Protein AF-A0A6H9Z5M6-F1 (afdb_monomer)

Sequence (215 aa):
MAEGMAPGRKAGRRWGDLQGDLLEVRELAQWLREQIDAAGLTLRKLEMNPQIPYSRDVISRLLSGRERPDFEFVRLVVTACIPKDEHGRQVLLDRADALWKAANPATAHPYPPSWTKRQSADRFAARTGSAGIDAAAAAELDWSGHFAPRARGVEYPTERGSYFVGRQRAISELTEWLTSAGHTWRSVVVTGAPGSGKSALLGHLLSRSRAATRR

Mean predicted aligned error: 15.16 Å

Foldseek 3Di:
DDDDDDDDLDQPDDQDAADAQFLLLLLLLVVLVVLCNLLSHDLVNLCVDPLRVDHSVRLSVSSSSHDQDDLSNLLSSLVVSDDPDPLVSVQSSQVSVVSSVQRPPVNTDGDDPPDDPVNSVVVSCVSVVDDGDPVVVVVVCCLQAQLVCLLQVHGGSPDDGRDDDDPPVVLVVVVCLVPPPDDDPDDDDDDDDPSPSSSNSVSNSVVVVVVVVVD

pLDDT: mean 75.37, std 16.26, range [29.39, 95.19]

Nearest PDB structures (foldseek):
  2ewt-assembly1_A  TM=8.038E-01  e=3.409E+00  Streptomyces coelicolor A3(2)

InterPro domains:
  IPR027417 P-loop containing nucleoside triphosphate hydrolase [G3DSA:3.40.50.300] (152-214)
  IPR027417 P-loop containing nucleoside triphosphate hydrolase [SSF52540] (147-210)
  IPR041664 Orc1-like, AAA ATPase domain [PF13191] (164-210)

Solvent-accessible surface area (backbone atoms only — not comparable to full-atom values): 12665 Å² total; per-residue (Å²): 134,87,80,80,78,77,79,78,79,77,76,69,83,78,80,76,83,72,68,33,62,35,39,34,23,32,48,42,19,50,53,54,50,51,44,33,56,75,51,72,52,45,61,68,57,48,38,69,32,91,82,39,95,44,53,49,67,54,51,52,50,44,51,28,6,59,48,68,66,59,68,65,60,53,52,43,55,53,56,71,42,50,69,97,51,67,67,69,42,53,38,53,49,54,33,49,49,54,40,53,60,51,22,34,77,94,76,34,48,73,46,64,87,84,58,49,75,62,58,52,46,52,51,44,45,57,63,68,67,73,63,54,47,60,69,64,56,46,52,45,48,48,30,55,65,54,30,52,17,16,31,25,52,38,85,45,64,85,61,82,79,72,69,60,76,82,64,60,66,63,54,48,56,51,47,52,62,74,68,45,95,73,80,61,100,71,84,85,85,91,82,76,63,87,90,67,45,65,64,22,51,54,17,34,52,53,51,53,52,54,58,61,74,75,109

Organism: NCBI:txid359158

Structure (mmCIF, N/CA/C/O backbone):
data_AF-A0A6H9Z5M6-F1
#
_entry.id   AF-A0A6H9Z5M6-F1
#
loop_
_atom_site.group_PDB
_atom_site.id
_atom_site.type_symbol
_atom_site.label_atom_id
_atom_site.label_alt_id
_atom_site.label_comp_id
_atom_site.label_asym_id
_atom_site.label_entity_id
_atom_site.label_seq_id
_atom_site.pdbx_PDB_ins_code
_atom_site.Cartn_x
_atom_site.Cartn_y
_atom_site.Cartn_z
_atom_site.occupancy
_atom_site.B_iso_or_equiv
_atom_site.auth_seq_id
_atom_site.auth_comp_id
_atom_site.auth_asym_id
_atom_site.auth_atom_id
_atom_site.pdbx_PDB_model_num
ATOM 1 N N . MET A 1 1 ? -33.901 23.825 -11.915 1.00 35.69 1 MET A N 1
ATOM 2 C CA . MET A 1 1 ? -32.462 24.083 -12.124 1.00 35.69 1 MET A CA 1
ATOM 3 C C . MET A 1 1 ? -31.757 22.748 -11.980 1.00 35.69 1 MET A C 1
ATOM 5 O O . MET A 1 1 ? -31.917 22.121 -10.944 1.00 35.69 1 MET A O 1
ATOM 9 N N . ALA A 1 2 ? -31.154 22.248 -13.057 1.00 32.97 2 ALA A N 1
ATOM 10 C CA . ALA A 1 2 ? -30.583 20.905 -13.110 1.00 32.97 2 ALA A CA 1
ATOM 11 C C . ALA A 1 2 ? -29.206 20.892 -12.431 1.00 32.97 2 ALA A C 1
ATOM 13 O O . ALA A 1 2 ? -28.303 21.617 -12.844 1.00 32.97 2 ALA A O 1
ATOM 14 N N . GLU A 1 3 ? -29.075 20.090 -11.380 1.00 32.97 3 GLU A N 1
ATOM 15 C CA . GLU A 1 3 ? -27.840 19.887 -10.630 1.00 32.97 3 GLU A CA 1
ATOM 16 C C . GLU A 1 3 ? -26.948 18.906 -11.406 1.00 32.97 3 GLU A C 1
ATOM 18 O O . GLU A 1 3 ? -27.338 17.777 -11.715 1.00 32.97 3 GLU A O 1
ATOM 23 N N . GLY A 1 4 ? -25.773 19.384 -11.816 1.00 29.39 4 GLY A N 1
ATOM 24 C CA . GLY A 1 4 ? -24.819 18.637 -12.625 1.00 29.39 4 GLY A CA 1
ATOM 25 C C . GLY A 1 4 ? -24.219 17.469 -11.850 1.00 29.39 4 GLY A C 1
ATOM 26 O O . GLY A 1 4 ? -23.332 17.652 -11.021 1.00 29.39 4 GLY A O 1
ATOM 27 N N . MET A 1 5 ? -24.675 16.259 -12.171 1.00 30.03 5 MET A N 1
ATOM 28 C CA . MET A 1 5 ? -24.065 14.994 -11.770 1.00 30.03 5 MET A CA 1
ATOM 29 C C . MET A 1 5 ? -22.593 14.964 -12.219 1.00 30.03 5 MET A C 1
ATOM 31 O O . MET A 1 5 ? -22.299 14.883 -13.414 1.00 30.03 5 MET A O 1
ATOM 35 N N . ALA A 1 6 ? -21.660 15.037 -11.266 1.00 37.06 6 ALA A N 1
ATOM 36 C CA . ALA A 1 6 ? -20.235 14.889 -11.543 1.00 37.06 6 ALA A CA 1
ATOM 37 C C . ALA A 1 6 ? -19.971 13.515 -12.200 1.00 37.06 6 ALA A C 1
ATOM 39 O O . ALA A 1 6 ? -20.454 12.495 -11.701 1.00 37.06 6 ALA A O 1
ATOM 40 N N . PRO A 1 7 ? -19.218 13.446 -13.314 1.00 35.28 7 PRO A N 1
ATOM 41 C CA . PRO A 1 7 ? -18.988 12.188 -14.008 1.00 35.28 7 PRO A CA 1
ATOM 42 C C . PRO A 1 7 ? -18.164 11.246 -13.125 1.00 35.28 7 PRO A C 1
ATOM 44 O O . PRO A 1 7 ? -17.052 11.581 -12.705 1.00 35.28 7 PRO A O 1
ATOM 47 N N . GLY A 1 8 ? -18.702 10.049 -12.874 1.00 35.75 8 GLY A N 1
ATOM 48 C CA . GLY A 1 8 ? -17.988 8.963 -12.210 1.00 35.75 8 GLY A CA 1
ATOM 49 C C . GLY A 1 8 ? -16.615 8.770 -12.852 1.00 35.75 8 GLY A C 1
ATOM 50 O O . GLY A 1 8 ? -16.500 8.552 -14.062 1.00 35.75 8 GLY A O 1
ATOM 51 N N . ARG A 1 9 ? -15.557 8.917 -12.048 1.00 47.25 9 ARG A N 1
ATOM 52 C CA . ARG A 1 9 ? -14.171 8.790 -12.507 1.00 47.25 9 ARG A CA 1
ATOM 53 C C . ARG A 1 9 ? -13.983 7.374 -13.056 1.00 47.25 9 ARG A C 1
ATOM 55 O O . ARG A 1 9 ? -14.037 6.406 -12.305 1.00 47.25 9 ARG A O 1
ATOM 62 N N . LYS A 1 10 ? -13.817 7.259 -14.379 1.00 4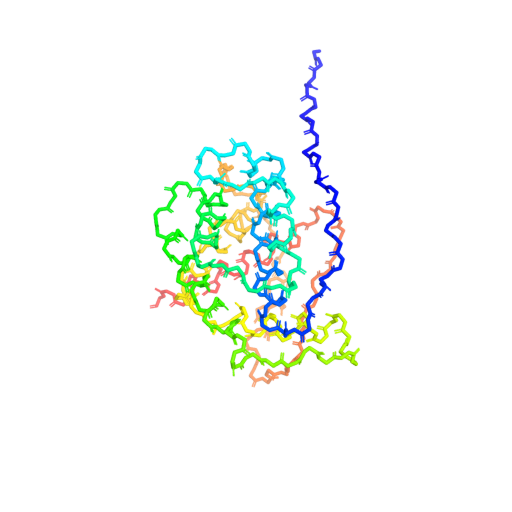1.38 10 LYS A N 1
ATOM 63 C CA . LYS A 1 10 ? -13.652 5.983 -15.090 1.00 41.38 10 LYS A CA 1
ATOM 64 C C . LYS A 1 10 ? -12.450 5.233 -14.513 1.00 41.38 10 LYS A C 1
ATOM 66 O O . LYS A 1 10 ? -11.312 5.631 -14.758 1.00 41.38 10 LYS A O 1
ATOM 71 N N . ALA A 1 11 ? -12.708 4.160 -13.765 1.00 45.06 11 ALA A N 1
ATOM 72 C CA . ALA A 1 11 ? -11.681 3.197 -13.396 1.00 45.06 11 ALA A CA 1
ATOM 73 C C . ALA A 1 11 ? -11.020 2.688 -14.686 1.00 45.06 11 ALA A C 1
ATOM 75 O O . ALA A 1 11 ? -11.710 2.328 -15.646 1.00 45.06 11 ALA A O 1
ATOM 76 N N . GLY A 1 12 ? -9.688 2.728 -14.738 1.00 54.12 12 GLY A N 1
ATOM 77 C CA . GLY A 1 12 ? -8.934 2.187 -15.864 1.00 54.12 12 GLY A CA 1
ATOM 78 C C . GLY A 1 12 ? -9.242 0.702 -16.080 1.00 54.12 12 GLY A C 1
ATOM 79 O O . GLY A 1 12 ? -9.796 0.020 -15.216 1.00 54.12 12 GLY A O 1
ATOM 80 N N . ARG A 1 13 ? -8.884 0.184 -17.259 1.00 60.97 13 ARG A N 1
ATOM 81 C CA . ARG A 1 13 ? -8.926 -1.260 -17.533 1.00 60.97 13 ARG A CA 1
ATOM 82 C C . ARG A 1 13 ? -8.160 -1.993 -16.419 1.00 60.97 13 ARG A C 1
ATOM 84 O O . ARG A 1 13 ? -7.037 -1.604 -16.114 1.00 60.97 13 ARG A O 1
ATOM 91 N N . ARG A 1 14 ? -8.763 -3.039 -15.839 1.00 70.31 14 ARG A N 1
ATOM 92 C CA . ARG A 1 14 ? -8.132 -3.861 -14.791 1.00 70.31 14 ARG A CA 1
ATOM 93 C C . ARG A 1 14 ? -6.782 -4.395 -15.277 1.00 70.31 14 ARG A C 1
ATOM 95 O O . ARG A 1 14 ? -6.680 -4.836 -16.424 1.00 70.31 14 ARG A O 1
ATOM 102 N N . TRP A 1 15 ? -5.772 -4.359 -14.410 1.00 79.56 15 TRP A N 1
ATOM 103 C CA . TRP A 1 15 ? -4.461 -4.941 -14.686 1.00 79.56 15 TRP A CA 1
ATOM 104 C C . TRP A 1 15 ? -4.578 -6.435 -15.022 1.00 79.56 15 TRP A C 1
ATOM 106 O O . TRP A 1 15 ? -5.382 -7.146 -14.419 1.00 79.56 15 TRP A O 1
ATOM 116 N N . GLY A 1 16 ? -3.770 -6.916 -15.970 1.00 81.44 16 GLY A N 1
ATOM 117 C CA . GLY A 1 16 ? -3.621 -8.354 -16.224 1.00 81.44 16 GLY A CA 1
ATOM 118 C C . GLY A 1 16 ? -2.818 -9.055 -15.122 1.00 81.44 16 GLY A C 1
ATOM 119 O O . GLY A 1 16 ? -2.177 -8.391 -14.301 1.00 81.44 16 GLY A O 1
ATOM 120 N N . ASP A 1 17 ? -2.811 -10.391 -15.118 1.00 84.31 17 ASP A N 1
ATOM 121 C CA . ASP A 1 17 ? -2.011 -11.174 -14.167 1.00 84.31 17 ASP A CA 1
ATOM 122 C C . ASP A 1 17 ? -0.503 -10.855 -14.301 1.00 84.31 17 ASP A C 1
ATOM 124 O O . ASP A 1 17 ? -0.008 -10.526 -15.385 1.00 84.31 17 ASP A O 1
ATOM 128 N N . LEU A 1 18 ? 0.228 -10.933 -13.185 1.00 87.88 18 LEU A N 1
ATOM 129 C CA . LEU A 1 18 ? 1.686 -10.758 -13.145 1.00 87.88 18 LEU A CA 1
ATOM 130 C C . LEU A 1 18 ? 2.389 -11.948 -13.812 1.00 87.88 18 LEU A C 1
ATOM 132 O O . LEU A 1 18 ? 1.995 -13.093 -13.599 1.00 87.88 18 LEU A O 1
ATOM 136 N N . GLN A 1 19 ? 3.440 -11.666 -14.583 1.00 85.56 19 GLN A N 1
ATOM 137 C CA . GLN A 1 19 ? 4.070 -12.619 -15.513 1.00 85.56 19 GLN A CA 1
ATOM 138 C C . GLN A 1 19 ? 5.497 -13.036 -15.110 1.00 85.56 19 GLN A C 1
ATOM 140 O O . GLN A 1 19 ? 6.214 -13.611 -15.919 1.00 85.56 19 GLN A O 1
ATOM 145 N N . GLY A 1 20 ? 5.951 -12.686 -13.903 1.00 85.12 20 GLY A N 1
ATOM 146 C CA . GLY A 1 20 ? 7.307 -12.991 -13.436 1.00 85.12 20 GLY A CA 1
ATOM 147 C C . GLY A 1 20 ? 7.454 -14.330 -12.736 1.00 85.12 20 GLY A C 1
ATOM 148 O O . GLY A 1 20 ? 6.522 -14.788 -12.076 1.00 85.12 20 GLY A O 1
ATOM 149 N N . ASP A 1 21 ? 8.662 -14.884 -12.789 1.00 87.12 21 ASP A N 1
ATOM 150 C CA . ASP A 1 21 ? 9.032 -16.116 -12.081 1.00 87.12 21 ASP A CA 1
ATOM 151 C C . ASP A 1 21 ? 9.658 -15.848 -10.709 1.00 87.12 21 ASP A C 1
ATOM 153 O O . ASP A 1 21 ? 9.874 -16.779 -9.943 1.00 87.12 21 ASP A O 1
ATOM 157 N N . LEU A 1 22 ? 9.951 -14.587 -10.380 1.00 88.06 22 LEU A N 1
ATOM 158 C CA . LEU A 1 22 ? 10.548 -14.189 -9.106 1.00 88.06 22 LEU A CA 1
ATOM 159 C C . LEU A 1 22 ? 9.504 -13.520 -8.219 1.00 88.06 22 LEU A C 1
ATOM 161 O O . LEU A 1 22 ? 8.869 -12.540 -8.618 1.00 88.06 22 LEU A O 1
ATOM 165 N N . LEU A 1 23 ? 9.341 -14.033 -7.002 1.00 85.75 23 LEU A N 1
ATOM 166 C CA . LEU A 1 23 ? 8.320 -13.584 -6.065 1.00 85.75 23 LEU A CA 1
ATOM 167 C C . LEU A 1 23 ? 8.468 -12.093 -5.744 1.00 85.75 23 LEU A C 1
ATOM 169 O O . LEU A 1 23 ? 7.527 -11.333 -5.941 1.00 85.75 23 LEU A O 1
ATOM 173 N N . GLU A 1 24 ? 9.644 -11.648 -5.314 1.00 85.38 24 GLU A N 1
ATOM 174 C CA . GLU A 1 24 ? 9.861 -10.267 -4.873 1.00 85.38 24 GLU A CA 1
ATOM 175 C C . GLU A 1 24 ? 9.759 -9.256 -6.024 1.00 85.38 24 GLU A C 1
ATOM 177 O O . GLU A 1 24 ? 9.350 -8.114 -5.816 1.00 85.38 24 GLU A O 1
ATOM 182 N N . VAL A 1 25 ? 10.060 -9.676 -7.256 1.00 90.12 25 VAL A N 1
ATOM 183 C CA . VAL A 1 25 ? 9.856 -8.845 -8.454 1.00 90.12 25 VAL A CA 1
ATOM 184 C C . VAL A 1 25 ? 8.362 -8.665 -8.733 1.00 90.12 25 VAL A C 1
ATOM 186 O O . VAL A 1 25 ? 7.913 -7.557 -9.038 1.00 90.12 25 VAL A O 1
ATOM 189 N N . ARG A 1 26 ? 7.564 -9.729 -8.572 1.00 87.94 26 ARG A N 1
ATOM 190 C CA . ARG A 1 26 ? 6.098 -9.651 -8.673 1.00 87.94 26 ARG A CA 1
ATOM 191 C C . ARG A 1 26 ? 5.511 -8.774 -7.574 1.00 87.94 26 ARG A C 1
ATOM 193 O O . ARG A 1 26 ? 4.631 -7.974 -7.867 1.00 87.94 26 ARG A O 1
ATOM 200 N N . GLU A 1 27 ? 6.001 -8.897 -6.344 1.00 85.00 27 GLU A N 1
ATOM 201 C CA . GLU A 1 27 ? 5.570 -8.067 -5.214 1.00 85.00 27 GLU A CA 1
ATOM 202 C C . GLU A 1 27 ? 5.854 -6.580 -5.464 1.00 85.00 27 GLU A C 1
ATOM 204 O O . GLU A 1 27 ? 4.965 -5.751 -5.286 1.00 85.00 27 GLU A O 1
ATOM 209 N N . LEU A 1 28 ? 7.057 -6.229 -5.936 1.00 88.62 28 LEU A N 1
ATOM 210 C CA . LEU A 1 28 ? 7.386 -4.848 -6.302 1.00 88.62 28 LEU A CA 1
ATOM 211 C C . LEU A 1 28 ? 6.437 -4.318 -7.389 1.00 88.62 28 LEU A C 1
ATOM 213 O O . LEU A 1 28 ? 5.893 -3.222 -7.259 1.00 88.62 28 LEU A O 1
ATOM 217 N N . ALA A 1 29 ? 6.206 -5.100 -8.446 1.00 91.25 29 ALA A N 1
ATOM 218 C CA . ALA A 1 29 ? 5.303 -4.714 -9.527 1.00 91.25 29 ALA A CA 1
ATOM 219 C C . ALA A 1 29 ? 3.846 -4.575 -9.056 1.00 91.25 29 ALA A C 1
ATOM 221 O O . ALA A 1 29 ? 3.154 -3.647 -9.476 1.00 91.25 29 ALA A O 1
ATOM 222 N N . GLN A 1 30 ? 3.383 -5.465 -8.175 1.00 87.00 30 GLN A N 1
ATOM 223 C CA . GLN A 1 30 ? 2.064 -5.374 -7.557 1.00 87.00 30 GLN A CA 1
ATOM 224 C C . GLN A 1 30 ? 1.928 -4.082 -6.752 1.00 87.00 30 GLN A C 1
ATOM 226 O O . GLN A 1 30 ? 0.986 -3.324 -6.973 1.00 87.00 30 GLN A O 1
ATOM 231 N N . TRP A 1 31 ? 2.897 -3.806 -5.879 1.00 86.62 31 TRP A N 1
ATOM 232 C CA . TRP A 1 31 ? 2.892 -2.615 -5.039 1.00 86.62 31 TRP A CA 1
ATOM 233 C C . TRP A 1 31 ? 2.846 -1.328 -5.871 1.00 86.62 31 TRP A C 1
ATOM 235 O O . TRP A 1 31 ? 2.040 -0.443 -5.594 1.00 86.62 31 TRP A O 1
ATOM 245 N N . LEU A 1 32 ? 3.641 -1.241 -6.943 1.00 88.75 32 LEU A N 1
ATOM 246 C CA . LEU A 1 32 ? 3.625 -0.087 -7.847 1.00 88.75 32 LEU A CA 1
ATOM 247 C C . LEU A 1 32 ? 2.265 0.108 -8.530 1.00 88.75 32 LEU A C 1
ATOM 249 O O . LEU A 1 32 ? 1.790 1.238 -8.629 1.00 88.75 32 LEU A O 1
ATOM 253 N N . ARG A 1 33 ? 1.615 -0.974 -8.980 1.00 85.94 33 ARG A N 1
ATOM 254 C CA . ARG A 1 33 ? 0.266 -0.902 -9.572 1.00 85.94 33 ARG A CA 1
ATOM 255 C C . ARG A 1 33 ? -0.766 -0.392 -8.569 1.00 85.94 33 ARG A C 1
ATOM 257 O O . ARG A 1 33 ? -1.587 0.444 -8.932 1.00 85.94 33 ARG A O 1
ATOM 264 N N . GLU A 1 34 ? -0.692 -0.844 -7.319 1.00 80.38 34 GLU A N 1
ATOM 265 C CA . GLU A 1 34 ? -1.575 -0.383 -6.241 1.00 80.38 34 GLU A CA 1
ATOM 266 C C . GLU A 1 34 ? -1.406 1.122 -5.976 1.00 80.38 34 GLU A C 1
ATOM 268 O O . GLU A 1 34 ? -2.408 1.824 -5.840 1.00 80.38 34 GLU A O 1
ATOM 273 N N . GLN A 1 35 ? -0.171 1.646 -5.992 1.00 82.00 35 GLN A N 1
ATOM 274 C CA . GLN A 1 35 ? 0.066 3.091 -5.850 1.00 82.00 35 GLN A CA 1
ATOM 275 C C . GLN A 1 35 ? -0.514 3.895 -7.027 1.00 82.00 35 GLN A C 1
ATOM 277 O O . GLN A 1 35 ? -1.141 4.934 -6.823 1.00 82.00 35 GLN A O 1
ATOM 282 N N . ILE A 1 36 ? -0.357 3.397 -8.259 1.00 83.06 36 ILE A N 1
ATOM 283 C CA . ILE A 1 36 ? -0.901 4.031 -9.472 1.00 83.06 36 ILE A CA 1
ATOM 284 C C . ILE A 1 36 ? -2.435 4.082 -9.420 1.00 83.06 36 ILE A C 1
ATOM 286 O O . ILE A 1 36 ? -3.028 5.125 -9.721 1.00 83.06 36 ILE A O 1
ATOM 290 N N . ASP A 1 37 ? -3.074 2.982 -9.015 1.00 78.06 37 ASP A N 1
ATOM 291 C CA . ASP A 1 37 ? -4.529 2.894 -8.880 1.00 78.06 37 ASP A CA 1
ATOM 292 C C . ASP A 1 37 ? -5.047 3.818 -7.770 1.00 78.06 37 ASP A C 1
ATOM 294 O O . ASP A 1 37 ? -6.015 4.553 -7.988 1.00 78.06 37 ASP A O 1
ATOM 298 N N . ALA A 1 38 ? -4.380 3.840 -6.610 1.00 70.62 38 ALA A N 1
ATOM 299 C CA . ALA A 1 38 ? -4.721 4.720 -5.492 1.00 70.62 38 ALA A CA 1
ATOM 300 C C . ALA A 1 38 ? -4.611 6.208 -5.870 1.00 70.62 38 ALA A C 1
ATOM 302 O O . ALA A 1 38 ? -5.458 7.015 -5.482 1.00 70.62 38 ALA A O 1
ATOM 303 N N . ALA A 1 39 ? -3.624 6.565 -6.697 1.00 72.19 39 ALA A N 1
ATOM 304 C CA . ALA A 1 39 ? -3.456 7.912 -7.238 1.00 72.19 39 ALA A CA 1
ATOM 305 C C . ALA A 1 39 ? -4.437 8.250 -8.385 1.00 72.19 39 ALA A C 1
ATOM 307 O O . ALA A 1 39 ? -4.458 9.379 -8.884 1.00 72.19 39 ALA A O 1
ATOM 308 N N . GLY A 1 40 ? -5.257 7.295 -8.848 1.00 75.31 40 GLY A N 1
ATOM 309 C CA . GLY A 1 40 ? -6.166 7.483 -9.987 1.00 75.31 40 GLY A CA 1
ATOM 310 C C . GLY A 1 40 ? -5.433 7.756 -11.309 1.00 75.31 40 GLY A C 1
ATOM 311 O O . GLY A 1 40 ? -5.963 8.426 -12.220 1.00 75.31 40 GLY A O 1
ATOM 312 N N . LEU A 1 41 ? -4.190 7.283 -11.405 1.00 82.00 41 LEU A N 1
ATOM 313 C CA . LEU A 1 41 ? -3.353 7.392 -12.586 1.00 82.00 41 LEU A CA 1
ATOM 314 C C . LEU A 1 41 ? -3.643 6.237 -13.545 1.00 82.00 41 LEU A C 1
ATOM 316 O O . LEU A 1 41 ? -4.126 5.172 -13.185 1.00 82.00 41 LEU A O 1
ATOM 320 N N . THR A 1 42 ? -3.384 6.480 -14.823 1.00 88.12 42 THR A N 1
ATOM 321 C CA . THR A 1 42 ? -3.450 5.446 -15.863 1.00 88.12 42 THR A CA 1
ATOM 322 C C . THR A 1 42 ? -2.102 5.409 -16.556 1.00 88.12 42 THR A C 1
ATOM 324 O O . THR A 1 42 ? -1.388 6.411 -16.530 1.00 88.12 42 THR A O 1
ATOM 327 N N . LEU A 1 43 ? -1.783 4.321 -17.258 1.00 89.38 43 LEU A N 1
ATOM 328 C CA . LEU A 1 43 ? -0.552 4.253 -18.052 1.00 89.38 43 LEU A CA 1
ATOM 329 C C . LEU A 1 43 ? -0.418 5.434 -19.027 1.00 89.38 43 LEU A C 1
ATOM 331 O O . LEU A 1 43 ? 0.662 5.991 -19.170 1.00 89.38 43 LEU A O 1
ATOM 335 N N . ARG A 1 44 ? -1.534 5.877 -19.625 1.00 88.38 44 ARG A N 1
ATOM 336 C CA . ARG A 1 44 ? -1.564 7.063 -20.495 1.00 88.38 44 ARG A CA 1
ATOM 337 C C . ARG A 1 44 ? -1.220 8.350 -19.739 1.00 88.38 44 ARG A C 1
ATOM 339 O O . ARG A 1 44 ? -0.522 9.197 -20.271 1.00 88.38 44 ARG A O 1
ATOM 346 N N . LYS A 1 45 ? -1.714 8.515 -18.507 1.00 87.75 45 LYS A N 1
ATOM 347 C CA . LYS A 1 45 ? -1.385 9.688 -17.677 1.00 87.75 45 LYS A CA 1
ATOM 348 C C . LYS A 1 45 ? 0.078 9.679 -17.229 1.00 87.75 45 LYS A C 1
ATOM 350 O O . LYS A 1 45 ? 0.665 10.746 -17.136 1.00 87.75 45 LYS A O 1
ATOM 355 N N . LEU A 1 46 ? 0.637 8.499 -16.951 1.00 88.94 46 LEU A N 1
ATOM 356 C CA . LEU A 1 46 ? 2.052 8.348 -16.608 1.00 88.94 46 LEU A CA 1
ATOM 357 C C . LEU A 1 46 ? 2.946 8.695 -17.802 1.00 88.94 46 LEU A C 1
ATOM 359 O O . LEU A 1 46 ? 3.864 9.480 -17.641 1.00 88.94 46 LEU A O 1
ATOM 363 N N . GLU A 1 47 ? 2.632 8.193 -18.997 1.00 92.62 47 GLU A N 1
ATOM 364 C CA . GLU A 1 47 ? 3.353 8.535 -20.235 1.00 92.62 47 GLU A CA 1
ATOM 365 C C . GLU A 1 47 ? 3.293 10.037 -20.564 1.00 92.62 47 GLU A C 1
ATOM 367 O O . GLU A 1 47 ? 4.263 10.612 -21.039 1.00 92.62 47 GLU A O 1
ATOM 372 N N . MET A 1 48 ? 2.164 10.700 -20.293 1.00 89.88 48 MET A N 1
ATOM 373 C CA . MET A 1 48 ? 2.031 12.150 -20.485 1.00 89.88 48 MET A CA 1
ATOM 374 C C . MET A 1 48 ? 2.767 12.983 -19.423 1.00 89.88 48 MET A C 1
ATOM 376 O O . MET A 1 48 ? 2.800 14.210 -19.538 1.00 89.88 48 MET A O 1
ATOM 380 N N . ASN A 1 49 ? 3.309 12.364 -18.371 1.00 87.69 49 ASN A N 1
ATOM 381 C CA . ASN A 1 49 ? 4.044 13.083 -17.342 1.00 87.69 49 ASN A CA 1
ATOM 382 C C . ASN A 1 49 ? 5.452 13.425 -17.865 1.00 87.69 49 ASN A C 1
ATOM 384 O O . ASN A 1 49 ? 6.224 12.507 -18.137 1.00 87.69 49 ASN A O 1
ATOM 388 N N . PRO A 1 50 ? 5.838 14.713 -17.946 1.00 87.62 50 PRO A N 1
ATOM 389 C CA . PRO A 1 50 ? 7.149 15.116 -18.462 1.00 87.62 50 PRO A CA 1
ATOM 390 C C . PRO A 1 50 ? 8.328 14.582 -17.635 1.00 87.62 50 PRO A C 1
ATOM 392 O O . PRO A 1 50 ? 9.452 14.557 -18.123 1.00 87.62 50 PRO A O 1
ATOM 395 N N . GLN A 1 51 ? 8.090 14.154 -16.392 1.00 86.75 51 GLN A N 1
ATOM 396 C CA . GLN A 1 51 ? 9.112 13.546 -15.540 1.00 86.75 51 GLN A CA 1
ATOM 397 C C . GLN A 1 51 ? 9.322 12.051 -15.816 1.00 86.75 51 GLN A C 1
ATOM 399 O O . GLN A 1 51 ? 10.276 11.483 -15.297 1.00 86.75 51 GLN A O 1
ATOM 404 N N . ILE A 1 52 ? 8.451 11.399 -16.592 1.00 90.25 52 ILE A N 1
ATOM 405 C CA . ILE A 1 52 ? 8.516 9.962 -16.880 1.00 90.25 52 ILE A CA 1
ATOM 406 C C . ILE A 1 52 ? 8.946 9.786 -18.344 1.00 90.25 52 ILE A C 1
ATOM 408 O O . ILE A 1 52 ? 8.104 9.829 -19.239 1.00 90.25 52 ILE A O 1
ATOM 412 N N . PRO A 1 53 ? 10.241 9.552 -18.624 1.00 93.06 53 PRO A N 1
ATOM 413 C CA . PRO A 1 53 ? 10.766 9.427 -19.984 1.00 93.06 53 PRO A CA 1
ATOM 414 C C . PRO A 1 53 ? 10.532 8.021 -20.567 1.00 93.06 53 PRO A C 1
ATOM 416 O O . PRO A 1 53 ? 11.394 7.465 -21.244 1.00 93.06 53 PRO A O 1
ATOM 419 N N . TYR A 1 54 ? 9.381 7.410 -20.283 1.00 93.56 54 TYR A N 1
ATOM 420 C CA . TYR A 1 54 ? 9.064 6.043 -20.689 1.00 93.56 54 TYR A CA 1
ATOM 421 C C . TYR A 1 54 ? 7.740 6.004 -21.445 1.00 93.56 54 TYR A C 1
ATOM 423 O O . TYR A 1 54 ? 6.739 6.566 -21.002 1.00 93.56 54 TYR A O 1
ATOM 431 N N . SER A 1 55 ? 7.720 5.285 -22.567 1.00 93.69 55 SER A N 1
ATOM 432 C CA . SER A 1 55 ? 6.480 5.039 -23.300 1.00 93.69 55 SER A CA 1
ATOM 433 C C . SER A 1 55 ? 5.545 4.130 -22.508 1.00 93.69 55 SER A C 1
ATOM 435 O O . SER A 1 55 ? 5.971 3.338 -21.658 1.00 93.69 55 SER A O 1
ATOM 437 N N . ARG A 1 56 ? 4.254 4.178 -22.837 1.00 93.31 56 ARG A N 1
ATOM 438 C CA . ARG A 1 56 ? 3.229 3.327 -22.220 1.00 93.31 56 ARG A CA 1
ATOM 439 C C . ARG A 1 56 ? 3.591 1.841 -22.232 1.00 93.31 56 ARG A C 1
ATOM 441 O O . ARG A 1 56 ? 3.333 1.139 -21.254 1.00 93.31 56 ARG A O 1
ATOM 448 N N . ASP A 1 57 ? 4.174 1.363 -23.326 1.00 92.44 57 ASP A N 1
ATOM 449 C CA . ASP A 1 57 ? 4.506 -0.051 -23.499 1.00 92.44 57 ASP A CA 1
ATOM 450 C C . ASP A 1 57 ? 5.711 -0.447 -22.633 1.00 92.44 57 ASP A C 1
ATOM 452 O O . ASP A 1 57 ? 5.718 -1.528 -22.039 1.00 92.44 57 ASP A O 1
ATOM 456 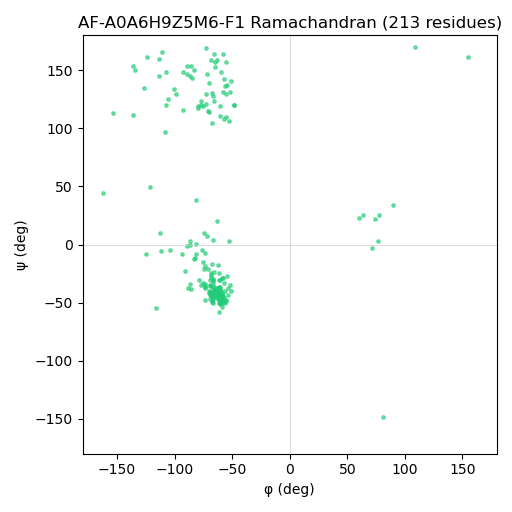N N . VAL A 1 58 ? 6.685 0.457 -22.461 1.00 94.06 58 VAL A N 1
ATOM 457 C CA . VAL A 1 58 ? 7.798 0.265 -21.520 1.00 94.06 58 VAL A CA 1
ATOM 458 C C . VAL A 1 58 ? 7.293 0.257 -20.079 1.00 94.06 58 VAL A C 1
ATOM 460 O O . VAL A 1 58 ? 7.617 -0.669 -19.339 1.00 94.06 58 VAL A O 1
ATOM 463 N N . ILE A 1 59 ? 6.437 1.211 -19.699 1.00 93.56 59 ILE A N 1
ATOM 464 C CA . ILE A 1 59 ? 5.828 1.254 -18.359 1.00 93.56 59 ILE A CA 1
ATOM 465 C C . ILE A 1 59 ? 5.048 -0.044 -18.101 1.00 93.56 59 ILE A C 1
ATOM 467 O O . ILE A 1 59 ? 5.211 -0.675 -17.060 1.00 93.56 59 ILE A O 1
ATOM 471 N N . SER A 1 60 ? 4.241 -0.493 -19.067 1.00 93.19 60 SER A N 1
ATOM 472 C CA . SER A 1 60 ? 3.473 -1.737 -18.953 1.00 93.19 60 SER A CA 1
ATOM 473 C C . SER A 1 60 ? 4.366 -2.968 -18.781 1.00 93.19 60 SER A C 1
ATOM 475 O O . SER A 1 60 ? 4.037 -3.858 -17.994 1.00 93.19 60 SER A O 1
ATOM 477 N N . ARG A 1 61 ? 5.483 -3.043 -19.513 1.00 94.12 61 ARG A N 1
ATOM 478 C CA . ARG A 1 61 ? 6.448 -4.145 -19.421 1.00 94.12 61 ARG A CA 1
ATOM 479 C C . ARG A 1 61 ? 7.143 -4.165 -18.060 1.00 94.12 61 ARG A C 1
ATOM 481 O O . ARG A 1 61 ? 7.187 -5.222 -17.437 1.00 94.12 61 ARG A O 1
ATOM 488 N N . LEU A 1 62 ? 7.595 -3.017 -17.560 1.00 94.38 62 LEU A N 1
ATOM 489 C CA . LEU A 1 62 ? 8.245 -2.899 -16.248 1.00 94.38 62 LEU A CA 1
ATOM 490 C C . LEU A 1 62 ? 7.279 -3.188 -15.091 1.00 94.38 62 LEU A C 1
ATOM 492 O O . LEU A 1 62 ? 7.646 -3.821 -14.106 1.00 94.38 62 LEU A O 1
ATOM 496 N N . LEU A 1 63 ? 6.003 -2.828 -15.242 1.00 94.06 63 LEU A N 1
ATOM 497 C CA . LEU A 1 63 ? 4.955 -3.165 -14.278 1.00 94.06 63 LEU A CA 1
ATOM 498 C C . LEU A 1 63 ? 4.414 -4.592 -14.440 1.00 94.06 63 LEU A C 1
ATOM 500 O O . LEU A 1 63 ? 3.503 -4.972 -13.712 1.00 94.06 63 LEU A O 1
ATOM 504 N N . SER A 1 64 ? 4.906 -5.404 -15.381 1.00 92.31 64 SER A N 1
ATOM 505 C CA . SER A 1 64 ? 4.429 -6.788 -15.576 1.00 92.31 64 SER A CA 1
ATOM 506 C C . SER A 1 64 ? 4.901 -7.759 -14.487 1.00 92.31 64 SER A C 1
ATOM 508 O O . SER A 1 64 ? 4.325 -8.839 -14.339 1.00 92.31 64 SER A O 1
ATOM 510 N N . GLY A 1 65 ? 5.944 -7.380 -13.742 1.00 91.25 65 GLY A N 1
ATOM 511 C CA . GLY A 1 65 ? 6.642 -8.247 -12.795 1.00 91.25 65 GLY A CA 1
ATOM 512 C C . GLY A 1 65 ? 7.593 -9.248 -13.453 1.00 91.25 65 GLY A C 1
ATOM 513 O O . GLY A 1 65 ? 8.176 -10.051 -12.739 1.00 91.25 65 GLY A O 1
ATOM 514 N N . ARG A 1 66 ? 7.756 -9.224 -14.786 1.00 91.38 66 ARG A N 1
ATOM 515 C CA . ARG A 1 66 ? 8.655 -10.131 -15.523 1.00 91.38 66 ARG A CA 1
ATOM 516 C C . ARG A 1 66 ? 10.134 -9.851 -15.264 1.00 91.38 66 ARG A C 1
ATOM 518 O O . ARG A 1 66 ? 10.937 -10.773 -15.235 1.00 91.38 66 ARG A O 1
ATOM 525 N N . GLU A 1 67 ? 10.480 -8.584 -15.091 1.00 93.19 67 GLU A N 1
ATOM 526 C CA . GLU A 1 67 ? 11.844 -8.129 -14.843 1.00 93.19 67 GLU A CA 1
ATOM 527 C C . GLU A 1 67 ? 11.848 -7.083 -13.732 1.00 93.19 67 GLU A C 1
ATOM 529 O O . GLU A 1 67 ? 10.850 -6.392 -13.508 1.00 93.19 67 GLU A O 1
ATOM 534 N N . ARG A 1 68 ? 12.976 -6.978 -13.025 1.00 93.50 68 ARG A N 1
ATOM 535 C CA . ARG A 1 68 ? 13.173 -5.940 -12.016 1.00 93.50 68 ARG A CA 1
ATOM 536 C C . ARG A 1 68 ? 13.439 -4.609 -12.733 1.00 93.50 68 ARG A C 1
ATOM 538 O O . ARG A 1 68 ? 14.442 -4.529 -13.443 1.00 93.50 68 ARG A O 1
ATOM 545 N N . PRO A 1 69 ? 12.607 -3.571 -12.541 1.00 95.00 69 PRO A N 1
ATOM 546 C CA . PRO A 1 69 ? 12.917 -2.241 -13.050 1.00 95.00 69 PRO A CA 1
ATOM 547 C C . PRO A 1 69 ? 14.160 -1.665 -12.365 1.00 95.00 69 PRO A C 1
ATOM 549 O O . PRO A 1 69 ? 14.490 -2.038 -11.235 1.00 95.00 69 PRO A O 1
ATOM 552 N N . ASP A 1 70 ? 14.833 -0.720 -13.017 1.00 94.81 70 ASP A N 1
ATOM 553 C CA . ASP A 1 70 ? 15.827 0.103 -12.331 1.00 94.81 70 ASP A CA 1
ATOM 554 C C . ASP A 1 70 ? 15.163 0.954 -11.229 1.00 94.81 70 ASP A C 1
ATOM 556 O O . ASP A 1 70 ? 13.944 1.162 -11.207 1.00 94.81 70 ASP A O 1
ATOM 560 N N . PHE A 1 71 ? 15.961 1.400 -10.258 1.00 93.81 71 PHE A N 1
ATOM 561 C CA . PHE A 1 71 ? 15.418 2.170 -9.141 1.00 93.81 71 PHE A CA 1
ATOM 562 C C . PHE A 1 71 ? 14.917 3.555 -9.574 1.00 93.81 71 PHE A C 1
ATOM 564 O O . PHE A 1 71 ? 14.028 4.116 -8.937 1.00 93.81 71 PHE A O 1
ATOM 571 N N . GLU A 1 72 ? 15.437 4.099 -10.673 1.00 94.44 72 GLU A N 1
ATOM 572 C CA . GLU A 1 72 ? 15.044 5.414 -11.169 1.00 94.44 72 GLU A CA 1
ATOM 573 C C . GLU A 1 72 ? 13.600 5.404 -11.687 1.00 94.44 72 GLU A C 1
ATOM 575 O O . GLU A 1 72 ? 12.796 6.255 -11.306 1.00 94.44 72 GLU A O 1
ATOM 580 N N . PHE A 1 73 ? 13.216 4.380 -12.447 1.00 95.19 73 PHE A N 1
ATOM 581 C CA . PHE A 1 73 ? 11.837 4.128 -12.845 1.00 95.19 73 PHE A CA 1
ATOM 582 C C . PHE A 1 73 ? 10.914 4.033 -11.626 1.00 95.19 73 PHE A C 1
ATOM 584 O O . PHE A 1 73 ? 9.865 4.679 -11.587 1.00 95.19 73 PHE A O 1
ATOM 591 N N . VAL A 1 74 ? 11.313 3.257 -10.612 1.00 94.00 74 VAL A N 1
ATOM 592 C CA . VAL A 1 74 ? 10.550 3.100 -9.364 1.00 94.00 74 VAL A CA 1
ATOM 593 C C . VAL A 1 74 ? 10.345 4.460 -8.692 1.00 94.00 74 VAL A C 1
ATOM 595 O O . VAL A 1 74 ? 9.212 4.829 -8.379 1.00 94.00 74 VAL A O 1
ATOM 598 N N . ARG A 1 75 ? 11.419 5.237 -8.529 1.00 93.00 75 ARG A N 1
ATOM 599 C CA . ARG A 1 75 ? 11.405 6.576 -7.925 1.00 93.00 75 ARG A CA 1
ATOM 600 C C . ARG A 1 75 ? 10.484 7.539 -8.675 1.00 93.00 75 ARG A C 1
ATOM 602 O O . ARG A 1 75 ? 9.742 8.294 -8.039 1.00 93.00 75 ARG A O 1
ATOM 609 N N . LEU A 1 76 ? 10.515 7.519 -10.008 1.00 92.94 76 LEU A N 1
ATOM 610 C CA . LEU A 1 76 ? 9.686 8.371 -10.864 1.00 92.94 76 LEU A CA 1
ATOM 611 C C . LEU A 1 76 ? 8.199 8.009 -10.775 1.00 92.94 76 LEU A C 1
ATOM 613 O O . LEU A 1 76 ? 7.367 8.901 -10.609 1.00 92.94 76 LEU A O 1
ATOM 617 N N . VAL A 1 77 ? 7.860 6.716 -10.815 1.00 90.50 77 VAL A N 1
ATOM 618 C CA . VAL A 1 77 ? 6.473 6.246 -10.653 1.00 90.50 77 VAL A CA 1
ATOM 619 C C . VAL A 1 77 ? 5.934 6.617 -9.276 1.00 90.50 77 VAL A C 1
ATOM 621 O O . VAL A 1 77 ? 4.842 7.173 -9.181 1.00 90.50 77 VAL A O 1
ATOM 624 N N . VAL A 1 78 ? 6.706 6.364 -8.217 1.00 87.94 78 VAL A N 1
ATOM 625 C CA . VAL A 1 78 ? 6.319 6.705 -6.843 1.00 87.94 78 VAL A CA 1
ATOM 626 C C . VAL A 1 78 ? 6.106 8.209 -6.711 1.00 87.94 78 VAL A C 1
ATOM 628 O O . VAL A 1 78 ? 5.036 8.631 -6.286 1.00 87.94 78 VAL A O 1
ATOM 631 N N . THR A 1 79 ? 7.056 9.024 -7.180 1.00 87.62 79 THR A N 1
ATOM 632 C CA . THR A 1 79 ? 6.936 10.493 -7.167 1.00 87.62 79 THR A CA 1
ATOM 633 C C . THR A 1 79 ? 5.675 10.975 -7.890 1.00 87.62 79 THR A C 1
ATOM 635 O O . THR A 1 79 ? 5.008 11.882 -7.404 1.00 87.62 79 THR A O 1
ATOM 638 N N . ALA A 1 80 ? 5.309 10.360 -9.018 1.00 86.31 80 ALA A N 1
ATOM 639 C CA . ALA A 1 80 ? 4.101 10.725 -9.754 1.00 86.31 80 ALA A CA 1
ATOM 640 C C . ALA A 1 80 ? 2.798 10.378 -9.009 1.00 86.31 80 ALA A C 1
ATOM 642 O O . ALA A 1 80 ? 1.780 11.025 -9.252 1.00 86.31 80 ALA A O 1
ATOM 643 N N . CYS A 1 81 ? 2.816 9.380 -8.119 1.00 80.69 81 CYS A N 1
ATOM 644 C CA . CYS A 1 81 ? 1.644 8.938 -7.355 1.00 80.69 81 CYS A CA 1
ATOM 645 C C . CYS A 1 81 ? 1.379 9.781 -6.095 1.00 80.69 81 CYS A C 1
ATOM 647 O O . CYS A 1 81 ? 0.311 9.657 -5.495 1.00 80.69 81 CYS A O 1
ATOM 649 N N . ILE A 1 82 ? 2.325 10.626 -5.678 1.00 74.88 82 ILE A N 1
ATOM 650 C CA . ILE A 1 82 ? 2.291 11.303 -4.378 1.00 74.88 82 ILE A CA 1
ATOM 651 C C . ILE A 1 82 ? 1.754 12.742 -4.513 1.00 74.88 82 ILE A C 1
ATOM 653 O O . ILE A 1 82 ? 2.241 13.503 -5.353 1.00 74.88 82 ILE A O 1
ATOM 657 N N . PRO A 1 83 ? 0.764 13.163 -3.696 1.00 58.94 83 PRO A N 1
ATOM 658 C CA . PRO A 1 83 ? 0.400 14.575 -3.558 1.00 58.94 83 PRO A CA 1
ATOM 659 C C . PRO A 1 83 ? 1.542 15.389 -2.919 1.00 58.94 83 PRO A C 1
ATOM 661 O O . PRO A 1 83 ? 2.425 14.817 -2.306 1.00 58.94 83 PRO A O 1
ATOM 664 N N . LYS A 1 84 ? 1.506 16.728 -3.014 1.00 56.38 84 LYS A N 1
ATOM 665 C CA . LYS A 1 84 ? 2.589 17.691 -2.668 1.00 56.38 84 LYS A CA 1
ATOM 666 C C . LYS A 1 84 ? 3.242 17.613 -1.258 1.00 56.38 84 LYS A C 1
ATOM 668 O O . LYS A 1 84 ? 4.053 18.480 -0.955 1.00 56.38 84 LYS A O 1
ATOM 673 N N . ASP A 1 85 ? 2.888 16.663 -0.396 1.00 65.81 85 ASP A N 1
ATOM 674 C CA . ASP A 1 85 ? 3.492 16.497 0.930 1.00 65.81 85 ASP A CA 1
ATOM 675 C C . ASP A 1 85 ? 4.876 15.821 0.855 1.00 65.81 85 ASP A C 1
ATOM 677 O O . ASP A 1 85 ? 5.018 14.715 0.334 1.00 65.81 85 ASP A O 1
ATOM 681 N N . GLU A 1 86 ? 5.898 16.484 1.398 1.00 65.31 86 GLU A N 1
ATOM 682 C CA . GLU A 1 86 ? 7.297 16.037 1.323 1.00 65.31 86 GLU A CA 1
ATOM 683 C C . GLU A 1 86 ? 7.588 14.870 2.283 1.00 65.31 86 GLU A C 1
ATOM 685 O O . GLU A 1 86 ? 8.371 13.976 1.962 1.00 65.31 86 GLU A O 1
ATOM 690 N N . HIS A 1 87 ? 6.924 14.818 3.445 1.00 63.84 87 HIS A N 1
ATOM 691 C CA . HIS A 1 87 ? 7.169 13.758 4.427 1.00 63.84 87 HIS A CA 1
ATOM 692 C C . HIS A 1 87 ? 6.569 12.418 3.984 1.00 63.84 87 HIS A C 1
ATOM 694 O O . HIS A 1 87 ? 7.271 11.404 3.955 1.00 63.84 87 HIS A O 1
ATOM 700 N N . GLY A 1 88 ? 5.305 12.414 3.544 1.00 64.38 88 GLY A N 1
ATOM 701 C CA . GLY A 1 88 ? 4.690 11.236 2.928 1.00 64.38 88 GLY A CA 1
ATOM 702 C C . GLY A 1 88 ? 5.447 10.761 1.685 1.00 64.38 88 GLY A C 1
ATOM 703 O O . GLY A 1 88 ? 5.488 9.561 1.400 1.00 64.38 88 GLY A O 1
ATOM 704 N N . ARG A 1 89 ? 6.116 11.683 0.978 1.00 71.50 89 ARG A N 1
ATOM 705 C CA . ARG A 1 89 ? 6.955 11.343 -0.168 1.00 71.50 89 ARG A CA 1
ATOM 706 C C . ARG A 1 89 ? 8.200 10.560 0.210 1.00 71.50 89 ARG A C 1
ATOM 708 O O . ARG A 1 89 ? 8.454 9.525 -0.405 1.00 71.50 89 ARG A O 1
ATOM 715 N N . GLN A 1 90 ? 8.955 11.029 1.199 1.00 71.56 90 GLN A N 1
ATOM 716 C CA . GLN A 1 90 ? 10.173 10.340 1.621 1.00 71.56 90 GLN A CA 1
ATOM 717 C C . GLN A 1 90 ? 9.866 8.925 2.122 1.00 71.56 90 GLN A C 1
ATOM 719 O O . GLN A 1 90 ? 10.522 7.968 1.724 1.00 71.56 90 GLN A O 1
ATOM 724 N N . VAL A 1 91 ? 8.789 8.780 2.892 1.00 70.94 91 VAL A N 1
ATOM 725 C CA . VAL A 1 91 ? 8.305 7.489 3.391 1.00 70.94 91 VAL A CA 1
ATOM 726 C C . VAL A 1 91 ? 8.063 6.478 2.264 1.00 70.94 91 VAL A C 1
ATOM 728 O O . VAL A 1 91 ? 8.496 5.327 2.331 1.00 70.94 91 VAL A O 1
ATOM 731 N N . LEU A 1 92 ? 7.361 6.893 1.210 1.00 73.12 92 LEU A N 1
ATOM 732 C CA . LEU A 1 92 ? 7.062 6.005 0.089 1.00 73.12 92 LEU A CA 1
ATOM 733 C C . LEU A 1 92 ? 8.312 5.663 -0.727 1.00 73.12 92 LEU A C 1
ATOM 735 O O . LEU A 1 92 ? 8.394 4.558 -1.261 1.00 73.12 92 LEU A O 1
ATOM 739 N N . LEU A 1 93 ? 9.290 6.569 -0.799 1.00 81.88 93 LEU A N 1
ATOM 740 C CA . LEU A 1 93 ? 10.579 6.311 -1.441 1.00 81.88 93 LEU A CA 1
ATOM 741 C C . LEU A 1 93 ? 11.431 5.310 -0.653 1.00 81.88 93 LEU A C 1
ATOM 743 O O . LEU A 1 93 ? 11.965 4.383 -1.260 1.00 81.88 93 LEU A O 1
ATOM 747 N N . ASP A 1 94 ? 11.498 5.430 0.673 1.00 77.50 94 ASP A N 1
ATOM 748 C CA . ASP A 1 94 ? 12.213 4.474 1.532 1.00 77.50 94 ASP A CA 1
ATOM 749 C C . ASP A 1 94 ? 11.600 3.072 1.410 1.00 77.50 94 ASP A C 1
ATOM 751 O O . ASP A 1 94 ? 12.297 2.058 1.287 1.00 77.50 94 ASP A O 1
ATOM 755 N N . ARG A 1 95 ? 10.266 3.006 1.353 1.00 76.81 95 ARG A N 1
ATOM 756 C CA . ARG A 1 95 ? 9.548 1.751 1.134 1.00 76.81 95 ARG A CA 1
ATOM 757 C C . ARG A 1 95 ? 9.822 1.162 -0.249 1.00 76.81 95 ARG A C 1
ATOM 759 O O . ARG A 1 95 ? 10.000 -0.054 -0.381 1.00 76.81 95 ARG A O 1
ATOM 766 N N . ALA A 1 96 ? 9.850 2.009 -1.272 1.00 85.94 96 ALA A N 1
ATOM 767 C CA . ALA A 1 96 ? 10.163 1.603 -2.630 1.00 85.94 96 ALA A CA 1
ATOM 768 C C . ALA A 1 96 ? 11.593 1.052 -2.738 1.00 85.94 96 ALA A C 1
ATOM 770 O O . ALA A 1 96 ? 11.798 0.033 -3.394 1.00 85.94 96 ALA A O 1
ATOM 771 N N . ASP A 1 97 ? 12.558 1.665 -2.047 1.00 85.75 97 ASP A N 1
ATOM 772 C CA . ASP A 1 97 ? 13.944 1.194 -1.962 1.00 85.75 97 ASP A CA 1
ATOM 773 C C . ASP A 1 97 ? 14.037 -0.184 -1.296 1.00 85.75 97 ASP A C 1
ATOM 775 O O . ASP A 1 97 ? 14.667 -1.092 -1.841 1.00 85.75 97 ASP A O 1
ATOM 779 N N . ALA A 1 98 ? 13.337 -0.399 -0.180 1.00 80.19 98 ALA A N 1
ATOM 780 C CA . ALA A 1 98 ? 13.316 -1.695 0.499 1.00 80.19 98 ALA A CA 1
ATOM 781 C C . ALA A 1 98 ? 12.752 -2.819 -0.393 1.00 80.19 98 ALA A C 1
ATOM 783 O O . ALA A 1 98 ? 13.349 -3.896 -0.507 1.00 80.19 98 ALA A O 1
ATOM 784 N N . LEU A 1 99 ? 11.620 -2.571 -1.061 1.00 84.31 99 LEU A N 1
ATOM 785 C CA . LEU A 1 99 ? 11.027 -3.524 -2.005 1.00 84.31 99 LEU A CA 1
ATOM 786 C C . LEU A 1 99 ? 11.932 -3.752 -3.216 1.00 84.31 99 LEU A C 1
ATOM 788 O O . LEU A 1 99 ? 12.120 -4.893 -3.640 1.00 84.31 99 LEU A O 1
ATOM 792 N N . TRP A 1 100 ? 12.531 -2.685 -3.744 1.00 92.31 100 TRP A N 1
ATOM 793 C CA . TRP A 1 100 ? 13.446 -2.774 -4.869 1.00 92.31 100 TRP A CA 1
ATOM 794 C C . TRP A 1 100 ? 14.696 -3.580 -4.523 1.00 92.31 100 TRP A C 1
ATOM 796 O O . TRP A 1 100 ? 15.088 -4.430 -5.319 1.00 92.31 100 TRP A O 1
ATOM 806 N N . LYS A 1 101 ? 15.303 -3.375 -3.348 1.00 86.88 101 LYS A N 1
ATOM 807 C CA . LYS A 1 101 ? 16.441 -4.164 -2.844 1.00 86.88 101 LYS A CA 1
ATOM 808 C C . LYS A 1 101 ? 16.081 -5.637 -2.680 1.00 86.88 101 LYS A C 1
ATOM 810 O O . LYS A 1 101 ? 16.847 -6.497 -3.104 1.00 86.88 101 LYS A O 1
ATOM 815 N N . ALA A 1 102 ? 14.905 -5.934 -2.131 1.00 81.31 102 ALA A N 1
ATOM 816 C CA . ALA A 1 102 ? 14.439 -7.310 -1.987 1.00 81.31 102 ALA A CA 1
ATOM 817 C C . ALA A 1 102 ? 14.154 -7.993 -3.336 1.00 81.31 102 ALA A C 1
ATOM 819 O O . ALA A 1 102 ? 14.330 -9.200 -3.458 1.00 81.31 102 ALA A O 1
ATOM 820 N N . ALA A 1 103 ? 13.767 -7.225 -4.357 1.00 88.88 103 ALA A N 1
ATOM 821 C CA . ALA A 1 103 ? 13.573 -7.704 -5.724 1.00 88.88 103 ALA A CA 1
ATOM 822 C C . ALA A 1 103 ? 14.889 -7.983 -6.478 1.00 88.88 103 ALA A C 1
ATOM 824 O O . ALA A 1 103 ? 14.866 -8.191 -7.691 1.00 88.88 103 ALA A O 1
ATOM 825 N N . ASN A 1 104 ? 16.041 -7.975 -5.797 1.00 90.12 104 ASN A N 1
ATOM 826 C CA . ASN A 1 104 ? 17.319 -8.338 -6.394 1.00 90.12 104 ASN A CA 1
ATOM 827 C C . ASN A 1 104 ? 17.290 -9.791 -6.917 1.00 90.12 104 ASN A C 1
ATOM 829 O O . ASN A 1 104 ? 17.140 -10.704 -6.106 1.00 90.12 104 ASN A O 1
ATOM 833 N N . PRO A 1 105 ? 17.489 -10.044 -8.229 1.00 86.50 105 PRO A N 1
ATOM 834 C CA . PRO A 1 105 ? 17.367 -11.383 -8.806 1.00 86.50 105 PRO A CA 1
ATOM 835 C C . PRO A 1 105 ? 18.350 -12.398 -8.221 1.00 86.50 105 PRO A C 1
ATOM 837 O O . PRO A 1 105 ? 18.067 -13.588 -8.235 1.00 86.50 105 PRO A O 1
ATOM 840 N N . ALA A 1 106 ? 19.484 -11.936 -7.683 1.00 85.12 106 ALA A N 1
ATOM 841 C CA . ALA A 1 106 ? 20.471 -12.800 -7.039 1.00 85.12 106 ALA A CA 1
ATOM 842 C C . ALA A 1 106 ? 19.999 -13.371 -5.687 1.00 85.12 106 ALA A C 1
ATOM 844 O O . ALA A 1 106 ? 20.543 -14.367 -5.223 1.00 85.12 106 ALA A O 1
ATOM 845 N N . THR A 1 107 ? 19.016 -12.734 -5.045 1.00 83.12 107 THR A N 1
ATOM 846 C CA . THR A 1 107 ? 18.511 -13.104 -3.709 1.00 83.12 107 THR A CA 1
ATOM 847 C C . THR A 1 107 ? 17.006 -13.362 -3.683 1.00 83.12 107 THR A C 1
ATOM 849 O O . THR A 1 107 ? 16.474 -13.765 -2.651 1.00 83.12 107 THR A O 1
ATOM 852 N N . ALA A 1 108 ? 16.307 -13.077 -4.782 1.00 84.94 108 ALA A N 1
ATOM 853 C CA . ALA A 1 108 ? 14.871 -13.254 -4.905 1.00 84.94 108 ALA A CA 1
ATOM 854 C C . ALA A 1 108 ? 14.509 -14.739 -4.993 1.00 84.94 108 ALA A C 1
ATOM 856 O O . ALA A 1 108 ? 15.229 -15.555 -5.570 1.00 84.94 108 ALA A O 1
ATOM 857 N N . HIS A 1 109 ? 13.355 -15.079 -4.437 1.00 84.00 109 HIS A N 1
ATOM 858 C CA . HIS A 1 109 ? 12.860 -16.441 -4.406 1.00 84.00 109 HIS A CA 1
ATOM 859 C C . HIS A 1 109 ? 12.074 -16.752 -5.684 1.00 84.00 109 HIS A C 1
ATOM 861 O O . HIS A 1 109 ? 11.326 -15.897 -6.174 1.00 84.00 109 HIS A O 1
ATOM 867 N N . PRO A 1 110 ? 12.157 -17.992 -6.195 1.00 84.75 110 PRO A N 1
ATOM 868 C CA . PRO A 1 110 ? 11.241 -18.462 -7.221 1.00 84.75 110 PRO A CA 1
ATOM 869 C C . PRO A 1 110 ? 9.792 -18.325 -6.747 1.00 84.75 110 PRO A C 1
ATOM 871 O O . PRO A 1 110 ? 9.466 -18.656 -5.605 1.00 84.75 110 PRO A O 1
ATOM 874 N N . TYR A 1 111 ? 8.919 -17.846 -7.626 1.00 78.88 111 TYR A N 1
ATOM 875 C CA . TYR A 1 111 ? 7.490 -17.779 -7.389 1.00 78.88 111 TYR A CA 1
ATOM 876 C C . TYR A 1 111 ? 6.919 -19.203 -7.412 1.00 78.88 111 TYR A C 1
ATOM 878 O O . TYR A 1 111 ? 6.958 -19.860 -8.454 1.00 78.88 111 TYR A O 1
ATOM 886 N N . PRO A 1 112 ? 6.388 -19.710 -6.291 1.00 76.56 112 PRO A N 1
ATOM 887 C CA . PRO A 1 112 ? 5.869 -21.068 -6.243 1.00 76.56 112 PRO A CA 1
ATOM 888 C C . PRO A 1 112 ? 4.539 -21.154 -7.014 1.00 76.56 112 PRO A C 1
ATOM 890 O O . PRO A 1 112 ? 3.568 -20.489 -6.643 1.00 76.56 112 PRO A O 1
ATOM 893 N N . PRO A 1 113 ? 4.435 -22.006 -8.050 1.00 67.00 113 PRO A N 1
ATOM 894 C CA . PRO A 1 113 ? 3.223 -22.112 -8.866 1.00 67.00 113 PRO A CA 1
ATOM 895 C C . PRO A 1 113 ? 2.025 -22.695 -8.100 1.00 67.00 113 PRO A C 1
ATOM 897 O O . PRO A 1 113 ? 0.885 -22.542 -8.528 1.00 67.00 113 PRO A O 1
ATOM 900 N N . SER A 1 114 ? 2.266 -23.347 -6.959 1.00 76.00 114 SER A N 1
ATOM 901 C CA . SER A 1 114 ? 1.232 -23.924 -6.094 1.00 76.00 114 SER A CA 1
ATOM 902 C C . SER A 1 114 ? 0.564 -22.911 -5.164 1.00 76.00 1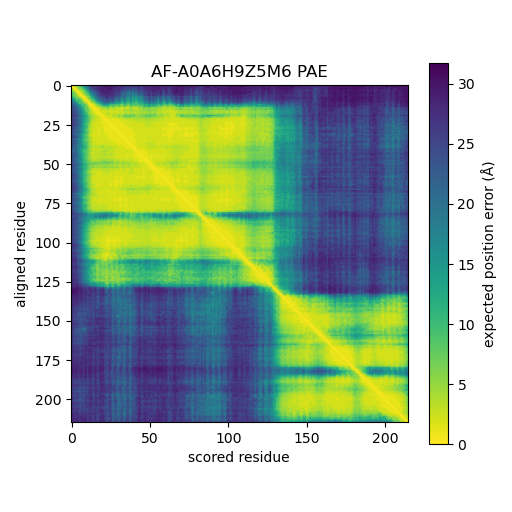14 SER A C 1
ATOM 904 O O . SER A 1 114 ? -0.406 -23.254 -4.486 1.00 76.00 114 SER A O 1
ATOM 906 N N . TRP A 1 115 ? 1.064 -21.674 -5.089 1.00 71.75 115 TRP A N 1
ATOM 907 C CA . TRP A 1 115 ? 0.471 -20.678 -4.209 1.00 71.75 115 TRP A CA 1
ATOM 908 C C . TRP A 1 115 ? -0.857 -20.176 -4.733 1.00 71.75 115 TRP A C 1
ATOM 910 O O . TRP A 1 115 ? -0.992 -19.694 -5.857 1.00 71.75 115 TRP A O 1
ATOM 920 N N . THR A 1 116 ? -1.846 -20.203 -3.849 1.00 66.81 116 THR A N 1
ATOM 921 C CA . THR A 1 116 ? -3.105 -19.519 -4.109 1.00 66.81 116 THR A CA 1
ATOM 922 C C . THR A 1 116 ? -2.872 -18.006 -4.174 1.00 66.81 116 THR A C 1
ATOM 924 O O . THR A 1 116 ? -1.983 -17.456 -3.509 1.00 66.81 116 THR A O 1
ATOM 927 N N . LYS A 1 117 ? -3.726 -17.296 -4.928 1.00 57.84 117 LYS A N 1
ATOM 928 C CA . LYS A 1 117 ? -3.733 -15.819 -4.957 1.00 57.84 117 LYS A CA 1
ATOM 929 C C . LYS A 1 117 ? -3.807 -15.224 -3.540 1.00 57.84 117 LYS A C 1
ATOM 931 O O . LYS A 1 117 ? -3.167 -14.214 -3.281 1.00 57.84 117 LYS A O 1
ATOM 936 N N . ARG A 1 118 ? -4.524 -15.887 -2.620 1.00 57.00 118 ARG A N 1
ATOM 937 C CA . ARG A 1 118 ? -4.638 -15.498 -1.206 1.00 57.00 118 ARG A CA 1
ATOM 938 C C . ARG A 1 118 ? -3.313 -15.632 -0.454 1.00 57.00 118 ARG A C 1
ATOM 940 O O . ARG A 1 118 ? -2.883 -14.659 0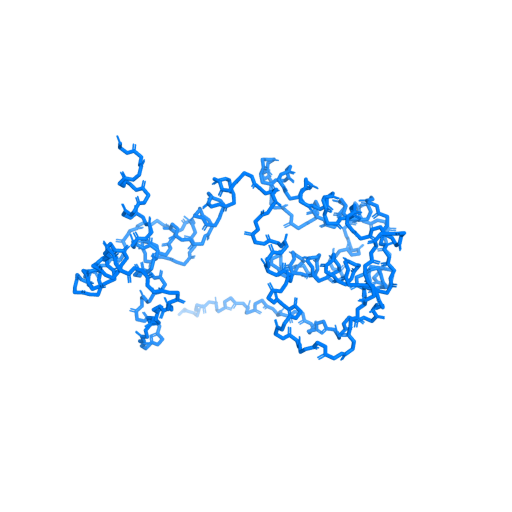.130 1.00 57.00 118 ARG A O 1
ATOM 947 N N . GLN A 1 119 ? -2.627 -16.772 -0.535 1.00 64.88 119 GLN A N 1
ATOM 948 C CA . GLN A 1 119 ? -1.334 -16.964 0.144 1.00 64.88 119 GLN A CA 1
ATOM 949 C C . GLN A 1 119 ? -0.253 -15.999 -0.357 1.00 64.88 119 GLN A C 1
ATOM 951 O O . GLN A 1 119 ? 0.543 -15.491 0.430 1.00 64.88 119 GLN A O 1
ATOM 956 N N . SER A 1 120 ? -0.252 -15.714 -1.663 1.00 63.75 120 SER A N 1
ATOM 957 C CA . SER A 1 120 ? 0.629 -14.692 -2.239 1.00 63.75 120 SER A CA 1
ATOM 958 C C . SER A 1 120 ? 0.296 -13.306 -1.679 1.00 63.75 120 SER A C 1
ATOM 960 O O . SER A 1 120 ? 1.198 -12.581 -1.272 1.00 63.75 120 SER A O 1
ATOM 962 N N . ALA A 1 121 ? -0.995 -12.963 -1.612 1.00 59.38 121 ALA A N 1
ATOM 963 C CA . ALA A 1 121 ? -1.464 -11.698 -1.058 1.00 59.38 121 ALA A CA 1
ATOM 964 C C . ALA A 1 121 ? -1.189 -11.571 0.448 1.00 59.38 121 ALA A C 1
ATOM 966 O O . ALA A 1 121 ? -0.791 -10.501 0.880 1.00 59.38 121 ALA A O 1
ATOM 967 N N . ASP A 1 122 ? -1.337 -12.641 1.230 1.00 59.62 122 ASP A N 1
ATOM 968 C CA . ASP A 1 122 ? -1.081 -12.651 2.673 1.00 59.62 122 ASP A CA 1
ATOM 969 C C . ASP A 1 122 ? 0.417 -12.481 2.969 1.00 59.62 122 ASP A C 1
ATOM 971 O O . ASP A 1 122 ? 0.783 -11.716 3.856 1.00 59.62 122 ASP A O 1
ATOM 975 N N . ARG A 1 123 ? 1.311 -13.130 2.201 1.00 70.50 123 ARG A N 1
ATOM 976 C CA . ARG A 1 123 ? 2.762 -12.900 2.334 1.00 70.50 123 ARG A CA 1
ATOM 977 C C . ARG A 1 123 ? 3.159 -11.512 1.868 1.00 70.50 123 ARG A C 1
ATOM 979 O O . ARG A 1 123 ? 3.964 -10.870 2.540 1.00 70.50 123 ARG A O 1
ATOM 986 N N . PHE A 1 124 ? 2.609 -11.059 0.746 1.00 62.38 124 PHE A N 1
ATOM 987 C CA . PHE A 1 124 ? 2.818 -9.699 0.280 1.00 62.38 124 PHE A CA 1
ATOM 988 C C . PHE A 1 124 ? 2.387 -8.715 1.365 1.00 62.38 124 PHE A C 1
ATOM 990 O O . PHE A 1 124 ? 3.209 -7.912 1.777 1.00 62.38 124 PHE A O 1
ATOM 997 N N . ALA A 1 125 ? 1.181 -8.868 1.918 1.00 61.00 125 ALA A N 1
ATOM 998 C CA . ALA A 1 125 ? 0.662 -8.095 3.041 1.00 61.00 125 ALA A CA 1
ATOM 999 C C . ALA A 1 125 ? 1.498 -8.249 4.319 1.00 61.00 125 ALA A C 1
ATOM 1001 O O . ALA A 1 125 ? 1.594 -7.298 5.074 1.00 61.00 125 ALA A O 1
ATOM 1002 N N . ALA A 1 126 ? 2.156 -9.380 4.574 1.00 61.25 126 ALA A N 1
ATOM 1003 C CA . ALA A 1 126 ? 3.091 -9.519 5.694 1.00 61.25 126 ALA A CA 1
ATOM 1004 C C . ALA A 1 126 ? 4.416 -8.773 5.442 1.00 61.25 126 ALA A C 1
ATOM 1006 O O . ALA A 1 126 ? 4.982 -8.178 6.355 1.00 61.25 126 ALA A O 1
ATOM 1007 N N . ARG A 1 127 ? 4.911 -8.754 4.197 1.00 61.69 127 ARG A N 1
ATOM 1008 C CA . ARG A 1 127 ? 6.126 -8.017 3.801 1.00 61.69 127 ARG A CA 1
ATOM 1009 C C . ARG A 1 127 ? 5.886 -6.523 3.614 1.00 61.69 127 ARG A C 1
ATOM 1011 O O . ARG A 1 127 ? 6.814 -5.734 3.809 1.00 61.69 127 ARG A O 1
ATOM 1018 N N . THR A 1 128 ? 4.685 -6.126 3.199 1.00 54.72 128 THR A N 1
ATOM 1019 C CA . THR A 1 128 ? 4.228 -4.735 3.052 1.00 54.72 128 THR A CA 1
ATOM 1020 C C . THR A 1 128 ? 3.571 -4.181 4.298 1.00 54.72 128 THR A C 1
ATOM 1022 O O . THR A 1 128 ? 3.621 -2.973 4.498 1.00 54.72 128 THR A O 1
ATOM 1025 N N . GLY A 1 129 ? 3.065 -5.045 5.172 1.00 48.09 129 GLY A N 1
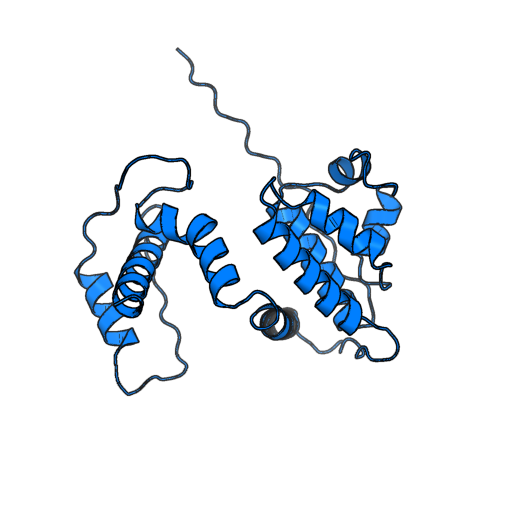ATOM 1026 C CA . GLY A 1 129 ? 2.332 -4.681 6.379 1.00 48.09 129 GLY A CA 1
ATOM 1027 C C . GLY A 1 129 ? 3.177 -4.407 7.617 1.00 48.09 129 GLY A C 1
ATOM 1028 O O . GLY A 1 129 ? 2.596 -4.071 8.641 1.00 48.09 129 GLY A O 1
ATOM 1029 N N . SER A 1 130 ? 4.511 -4.504 7.580 1.00 46.94 130 SER A N 1
ATOM 1030 C CA . SER A 1 130 ? 5.314 -4.170 8.770 1.00 46.94 130 SER A CA 1
ATOM 1031 C C . SER A 1 130 ? 6.808 -3.894 8.526 1.00 46.94 130 SER A C 1
ATOM 1033 O O . SER A 1 130 ? 7.643 -4.378 9.288 1.00 46.94 130 SER A O 1
ATOM 1035 N N . ALA A 1 131 ? 7.195 -3.122 7.501 1.00 36.19 131 ALA A N 1
ATOM 1036 C CA . ALA A 1 131 ? 8.571 -2.599 7.447 1.00 36.19 131 ALA A CA 1
ATOM 1037 C C . ALA A 1 131 ? 8.698 -1.293 6.643 1.00 36.19 131 ALA A C 1
ATOM 1039 O O . ALA A 1 131 ? 8.575 -1.297 5.423 1.00 36.19 131 ALA A O 1
ATOM 1040 N N . GLY A 1 132 ? 9.016 -0.181 7.304 1.00 35.69 132 GLY A N 1
ATOM 1041 C CA . GLY A 1 132 ? 9.559 1.009 6.635 1.00 35.69 132 GLY A CA 1
ATOM 1042 C C . GLY A 1 132 ? 8.541 2.034 6.139 1.00 35.69 132 GLY A C 1
ATOM 1043 O O . GLY A 1 132 ? 8.756 2.678 5.125 1.00 35.69 132 GLY A O 1
ATOM 1044 N N . ILE A 1 133 ? 7.442 2.194 6.860 1.00 37.28 133 ILE A N 1
ATOM 1045 C CA . ILE A 1 133 ? 7.099 3.522 7.363 1.00 37.28 133 ILE A CA 1
ATOM 1046 C C . ILE A 1 133 ? 7.381 3.406 8.861 1.00 37.28 133 ILE A C 1
ATOM 1048 O O . ILE A 1 133 ? 7.218 2.308 9.409 1.00 37.28 133 ILE A O 1
ATOM 1052 N N . ASP A 1 134 ? 7.792 4.474 9.539 1.00 44.75 134 ASP A N 1
ATOM 1053 C CA . ASP A 1 134 ? 7.630 4.499 10.991 1.00 44.75 134 ASP A CA 1
ATOM 1054 C C . ASP A 1 134 ? 6.178 4.066 11.254 1.00 44.75 134 ASP A C 1
ATOM 1056 O O . ASP A 1 134 ? 5.265 4.640 10.659 1.00 44.75 134 ASP A O 1
ATOM 1060 N N . ALA A 1 135 ? 5.924 2.979 11.989 1.00 45.03 135 ALA A N 1
ATOM 1061 C CA . ALA A 1 135 ? 4.562 2.430 12.086 1.00 45.03 135 ALA A CA 1
ATOM 1062 C C . ALA A 1 135 ? 3.570 3.520 12.543 1.00 45.03 135 ALA A C 1
ATOM 1064 O O . ALA A 1 135 ? 2.404 3.525 12.154 1.00 45.03 135 ALA A O 1
ATOM 1065 N N . ALA A 1 136 ? 4.091 4.503 13.282 1.00 49.47 136 ALA A N 1
ATOM 1066 C CA . ALA A 1 136 ? 3.448 5.759 13.614 1.00 49.47 136 ALA A CA 1
ATOM 1067 C C . ALA A 1 136 ? 3.065 6.624 12.396 1.00 49.47 136 ALA A C 1
ATOM 1069 O O . ALA A 1 136 ? 1.924 7.066 12.336 1.00 49.47 136 ALA A O 1
ATOM 1070 N N . ALA A 1 137 ? 3.954 6.858 11.429 1.00 47.91 137 ALA A N 1
ATOM 1071 C CA . ALA A 1 137 ? 3.685 7.663 10.235 1.00 47.91 137 ALA A CA 1
ATOM 1072 C C . ALA A 1 137 ? 2.773 6.947 9.217 1.00 47.91 137 ALA A C 1
ATOM 1074 O O . ALA A 1 137 ? 1.906 7.594 8.636 1.00 47.91 137 ALA A O 1
ATOM 1075 N N . ALA A 1 138 ? 2.863 5.618 9.071 1.00 51.28 138 ALA A N 1
ATOM 1076 C CA . ALA A 1 138 ? 1.878 4.833 8.309 1.00 51.28 138 ALA A CA 1
ATOM 1077 C C . ALA A 1 138 ? 0.498 4.962 8.943 1.00 51.28 138 ALA A C 1
ATOM 1079 O O . ALA A 1 138 ? -0.478 5.313 8.283 1.00 51.28 138 ALA A O 1
ATOM 1080 N N . ALA A 1 139 ? 0.448 4.726 10.256 1.00 59.66 139 ALA A N 1
ATOM 1081 C CA . ALA A 1 139 ? -0.770 4.879 11.021 1.00 59.66 139 ALA A CA 1
ATOM 1082 C C . ALA A 1 139 ? -1.287 6.320 10.972 1.00 59.66 139 ALA A C 1
ATOM 1084 O O . ALA A 1 139 ? -2.493 6.506 11.041 1.00 59.66 139 ALA A O 1
ATOM 1085 N N . GLU A 1 140 ? -0.426 7.334 10.850 1.00 66.25 140 GLU A N 1
ATOM 1086 C CA . GLU A 1 140 ? -0.832 8.739 10.752 1.00 66.25 140 GLU A CA 1
ATOM 1087 C C . GLU A 1 140 ? -1.361 9.107 9.355 1.00 66.25 140 GLU A C 1
ATOM 1089 O O . GLU A 1 140 ? -2.320 9.872 9.249 1.00 66.25 140 GLU A O 1
ATOM 1094 N N . LEU A 1 141 ? -0.817 8.531 8.280 1.00 58.56 141 LEU A N 1
ATOM 1095 C CA . LEU A 1 141 ? -1.341 8.699 6.918 1.00 58.56 141 LEU A CA 1
ATOM 1096 C C . LEU A 1 141 ? -2.688 7.991 6.743 1.00 58.56 141 LEU A C 1
ATOM 1098 O O . LEU A 1 141 ? -3.655 8.603 6.283 1.00 58.56 141 LEU A O 1
ATOM 1102 N N . ASP A 1 142 ? -2.794 6.743 7.197 1.00 67.44 142 ASP A N 1
ATOM 1103 C CA . ASP A 1 142 ? -4.070 6.026 7.245 1.00 67.44 142 ASP A CA 1
ATOM 1104 C C . ASP A 1 142 ? -5.070 6.745 8.156 1.00 67.44 142 ASP A C 1
ATOM 1106 O O . ASP A 1 142 ? -6.261 6.857 7.844 1.00 67.44 142 ASP A O 1
ATOM 1110 N N . TRP A 1 143 ? -4.598 7.286 9.281 1.00 76.81 143 TRP A N 1
ATOM 1111 C CA . TRP A 1 143 ? -5.427 8.083 10.170 1.00 76.81 143 TRP A CA 1
ATOM 1112 C C . TRP A 1 143 ? -5.957 9.332 9.466 1.00 76.81 143 TRP A C 1
ATOM 1114 O O . TRP A 1 143 ? -7.168 9.492 9.365 1.00 76.81 143 TRP A O 1
ATOM 1124 N N . SER A 1 144 ? -5.095 10.194 8.938 1.00 68.69 144 SER A N 1
ATOM 1125 C CA . SER A 1 144 ? -5.496 11.472 8.337 1.00 68.69 144 SER A CA 1
ATOM 1126 C C . SER A 1 144 ? -6.321 11.310 7.054 1.00 68.69 144 SER A C 1
ATOM 1128 O O . SER A 1 144 ? -7.292 12.044 6.854 1.00 68.69 144 SER A O 1
ATOM 1130 N N . GLY A 1 145 ? -5.983 10.333 6.209 1.00 61.19 145 GLY A N 1
ATOM 1131 C CA . GLY A 1 145 ? -6.632 10.112 4.917 1.00 61.19 145 GLY A CA 1
ATOM 1132 C C . GLY A 1 145 ? -7.880 9.231 4.977 1.00 61.19 145 GLY A C 1
ATOM 1133 O O . GLY A 1 145 ? -8.830 9.461 4.226 1.00 61.19 145 GLY A O 1
ATOM 1134 N N . HIS A 1 146 ? -7.911 8.232 5.865 1.00 67.75 146 HIS A N 1
ATOM 1135 C CA . HIS A 1 146 ? -8.958 7.210 5.863 1.00 67.75 146 HIS A CA 1
ATOM 1136 C C . HIS A 1 146 ? -9.821 7.229 7.125 1.00 67.75 146 HIS A C 1
ATOM 1138 O O . HIS A 1 146 ? -11.049 7.320 7.020 1.00 67.75 146 HIS A O 1
ATOM 1144 N N . PHE A 1 147 ? -9.214 7.141 8.310 1.00 78.69 147 PHE A N 1
ATOM 1145 C CA . PHE A 1 147 ? -9.958 6.911 9.552 1.00 78.69 147 PHE A CA 1
ATOM 1146 C C . PHE A 1 147 ? -10.497 8.187 10.203 1.00 78.69 147 PHE A C 1
ATOM 1148 O O . PHE A 1 147 ? -11.625 8.166 10.687 1.00 78.69 147 PHE A O 1
ATOM 1155 N N . ALA A 1 148 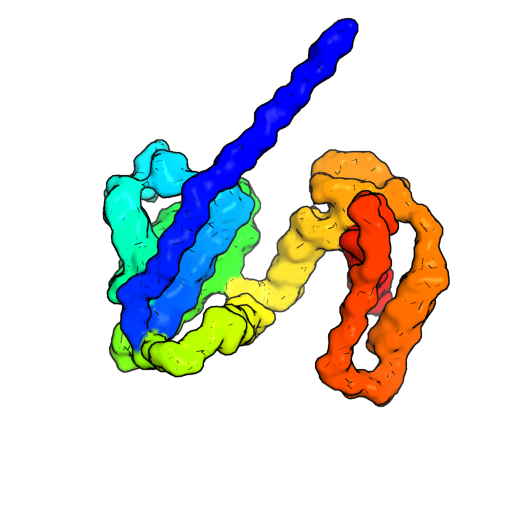? -9.765 9.300 10.182 1.00 77.81 148 ALA A N 1
ATOM 1156 C CA . ALA A 1 148 ? -10.170 10.570 10.784 1.00 77.81 148 ALA A CA 1
ATOM 1157 C C . ALA A 1 148 ? -11.411 11.200 10.118 1.00 77.81 148 ALA A C 1
ATOM 1159 O O . ALA A 1 148 ? -12.290 11.670 10.846 1.00 77.81 148 ALA A O 1
ATOM 1160 N N . PRO A 1 149 ? -11.569 11.188 8.777 1.00 70.94 149 PRO A N 1
ATOM 1161 C CA . PRO A 1 149 ? -12.816 11.623 8.142 1.00 70.94 149 PRO A CA 1
ATOM 1162 C C . PRO A 1 149 ? -13.994 10.740 8.574 1.00 70.94 149 PRO A C 1
ATOM 1164 O O . PRO A 1 149 ? -15.016 11.221 9.064 1.00 70.94 149 PRO A O 1
ATOM 1167 N N . ARG A 1 150 ? -13.803 9.418 8.520 1.00 79.81 150 ARG A N 1
ATOM 1168 C CA . ARG A 1 150 ? -14.834 8.441 8.886 1.00 79.81 150 ARG A CA 1
ATOM 1169 C C . ARG A 1 150 ? -15.215 8.532 10.359 1.00 79.81 150 ARG A C 1
ATOM 1171 O O . ARG A 1 150 ? -16.396 8.449 10.669 1.00 79.81 150 ARG A O 1
ATOM 1178 N N . ALA A 1 151 ? -14.265 8.784 11.257 1.00 83.12 151 ALA A N 1
ATOM 1179 C CA . ALA A 1 151 ? -14.519 8.998 12.682 1.00 83.12 151 ALA A CA 1
ATOM 1180 C C . ALA A 1 151 ? -15.483 10.166 12.948 1.00 83.12 151 ALA A C 1
ATOM 1182 O O . ALA A 1 151 ? -16.221 10.143 13.933 1.00 83.12 151 ALA A O 1
ATOM 1183 N N . ARG A 1 152 ? -15.495 11.162 12.053 1.00 80.50 152 ARG A N 1
ATOM 1184 C CA . ARG A 1 152 ? -16.429 12.296 12.052 1.00 80.50 152 ARG A CA 1
ATOM 1185 C C . ARG A 1 152 ? -17.710 12.019 11.262 1.00 80.50 152 ARG A C 1
ATOM 1187 O O . ARG A 1 152 ? -18.585 12.872 11.225 1.00 80.50 152 ARG A O 1
ATOM 1194 N N . GLY A 1 153 ? -17.855 10.851 10.645 1.00 76.75 153 GLY A N 1
ATOM 1195 C CA . GLY A 1 153 ? -19.003 10.515 9.803 1.00 76.75 153 GLY A CA 1
ATOM 1196 C C . GLY A 1 153 ? -18.991 11.202 8.436 1.00 76.75 153 GLY A C 1
ATOM 1197 O O . GLY A 1 153 ? -20.055 11.336 7.843 1.00 76.75 153 GLY A O 1
ATOM 1198 N N . VAL A 1 154 ? -17.821 11.633 7.952 1.00 69.25 154 VAL A N 1
ATOM 1199 C CA . VAL A 1 154 ? -17.632 12.221 6.614 1.00 69.25 154 VAL A CA 1
ATOM 1200 C C . VAL A 1 154 ? -16.767 11.319 5.734 1.00 69.25 154 VAL A C 1
ATOM 1202 O O . VAL A 1 154 ? -16.036 10.459 6.238 1.00 69.25 154 VAL A O 1
ATOM 1205 N N . GLU A 1 155 ? -16.852 11.491 4.416 1.00 63.03 155 GLU A N 1
ATOM 1206 C CA . GLU A 1 155 ? -16.099 10.672 3.462 1.00 63.03 155 GLU A CA 1
ATOM 1207 C C . GLU A 1 155 ? -14.710 11.258 3.177 1.00 63.03 155 GLU A C 1
ATOM 1209 O O . GLU A 1 155 ? -13.735 10.503 3.104 1.00 63.03 155 GLU A O 1
ATOM 1214 N N . TYR A 1 156 ? -14.595 12.590 3.106 1.00 58.12 156 TYR A N 1
ATOM 1215 C CA . TYR A 1 156 ? -13.353 13.282 2.758 1.00 58.12 156 TYR A CA 1
ATOM 1216 C C . TYR A 1 156 ? -12.756 14.103 3.918 1.00 58.12 156 TYR A C 1
ATOM 1218 O O . TYR A 1 156 ? -13.489 14.735 4.682 1.00 58.12 156 TYR A O 1
ATOM 1226 N N . PRO A 1 157 ? -11.412 14.190 4.035 1.00 56.50 157 PRO A N 1
ATOM 1227 C CA . PRO A 1 157 ? -10.753 15.000 5.068 1.00 56.50 157 PRO A CA 1
ATOM 1228 C C . PRO A 1 157 ? -11.141 16.481 5.048 1.00 56.50 157 PRO A C 1
ATOM 1230 O O . PRO A 1 157 ? -11.230 17.112 6.100 1.00 56.50 157 PRO A O 1
ATOM 1233 N N . THR A 1 158 ? -11.403 17.022 3.858 1.00 55.34 158 THR A N 1
ATOM 1234 C CA . THR A 1 158 ? -11.754 18.431 3.636 1.00 55.34 158 THR A CA 1
ATOM 1235 C C . THR A 1 158 ? -13.185 18.778 4.041 1.00 55.34 158 THR A C 1
ATOM 1237 O O . THR A 1 158 ? -13.511 19.960 4.155 1.00 55.34 158 THR A O 1
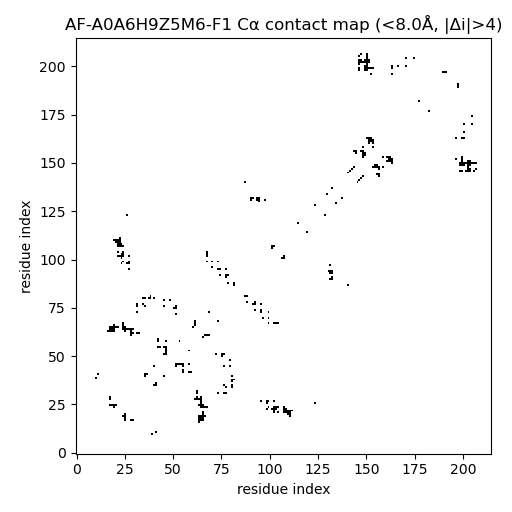ATOM 1240 N N . GLU A 1 159 ? -14.055 17.785 4.251 1.00 56.53 159 GLU A N 1
ATOM 1241 C CA . GLU A 1 159 ? -15.413 18.029 4.735 1.00 56.53 159 GLU A CA 1
ATOM 1242 C C . GLU A 1 159 ? -15.378 18.543 6.178 1.00 56.53 159 GLU A C 1
ATOM 1244 O O . GLU A 1 159 ? -14.721 17.973 7.059 1.00 56.53 159 GLU A O 1
ATOM 1249 N N . ARG A 1 160 ? -16.090 19.646 6.430 1.00 63.03 160 ARG A N 1
ATOM 1250 C CA . ARG A 1 160 ? -16.218 20.256 7.759 1.00 63.03 160 ARG A CA 1
ATOM 1251 C C . ARG A 1 160 ? -17.410 19.654 8.503 1.00 63.03 160 ARG A C 1
ATOM 1253 O O . ARG A 1 160 ? -18.420 19.344 7.890 1.00 63.03 160 ARG A O 1
ATOM 1260 N N . GLY A 1 161 ? -17.295 19.539 9.826 1.00 67.31 161 GLY A N 1
ATOM 1261 C CA . GLY A 1 161 ? -18.353 19.012 10.696 1.00 67.31 161 GLY A CA 1
ATOM 1262 C C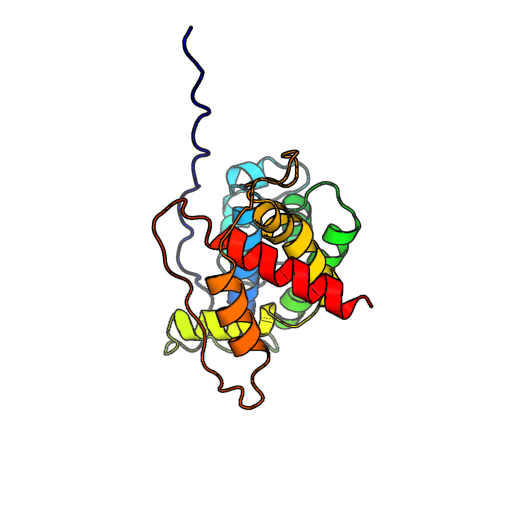 . GLY A 1 161 ? -18.056 17.625 11.274 1.00 67.31 161 GLY A C 1
ATOM 1263 O O . GLY A 1 161 ? -17.071 16.975 10.912 1.00 67.31 161 GLY A O 1
ATOM 1264 N N . SER A 1 162 ? -18.897 17.213 12.224 1.00 76.75 162 SER A N 1
ATOM 1265 C CA . SER A 1 162 ? -18.902 15.881 12.832 1.00 76.75 162 SER A CA 1
ATOM 1266 C C . SER A 1 162 ? -20.345 15.397 12.923 1.00 76.75 162 SER A C 1
ATOM 1268 O O . SER A 1 162 ? -21.142 15.954 13.673 1.00 76.75 162 SER A O 1
ATOM 1270 N N . TYR A 1 163 ? -20.670 14.375 12.141 1.00 79.12 163 TYR A N 1
ATOM 1271 C CA . TYR A 1 163 ? -22.011 13.819 11.961 1.00 79.12 163 TYR A CA 1
ATOM 1272 C C . TYR A 1 163 ? -22.154 12.412 12.551 1.00 79.12 163 TYR A C 1
ATOM 1274 O O . TYR A 1 163 ? -23.250 11.855 12.574 1.00 79.12 163 TYR A O 1
ATOM 1282 N N . PHE A 1 164 ? -21.060 11.814 13.036 1.00 82.19 164 PHE A N 1
ATOM 1283 C CA . PHE A 1 164 ? -21.129 10.528 13.721 1.00 82.19 164 PHE A CA 1
ATOM 1284 C C . PHE A 1 164 ? -21.818 10.681 15.083 1.00 82.19 164 PHE A C 1
ATOM 1286 O O . PHE A 1 164 ? -21.286 11.317 15.993 1.00 82.19 164 PHE A O 1
ATOM 1293 N N . VAL A 1 165 ? -22.997 10.073 15.223 1.00 79.38 165 VAL A N 1
ATOM 1294 C CA . VAL A 1 165 ? -23.807 10.087 16.448 1.00 79.38 165 VAL A CA 1
ATOM 1295 C C . VAL A 1 165 ? -24.338 8.686 16.777 1.00 79.38 165 VAL A C 1
ATOM 1297 O O . VAL A 1 165 ? -24.600 7.870 15.891 1.00 79.38 165 VAL A O 1
ATOM 1300 N N . GLY A 1 166 ? -24.529 8.400 18.068 1.00 83.62 166 GLY A N 1
ATOM 1301 C CA . GLY A 1 166 ? -25.126 7.147 18.548 1.00 83.62 166 GLY A CA 1
ATOM 1302 C C . GLY A 1 166 ? -24.164 5.949 18.602 1.00 83.62 166 GLY A C 1
ATOM 1303 O O . GLY A 1 166 ? -22.984 6.098 18.898 1.00 83.62 166 GLY A O 1
ATOM 1304 N N . ARG A 1 167 ? -24.700 4.733 18.384 1.00 86.38 167 ARG A N 1
ATOM 1305 C CA . ARG A 1 167 ? -23.967 3.439 18.348 1.00 86.38 167 ARG A CA 1
ATOM 1306 C C . ARG A 1 167 ? -23.221 3.034 19.630 1.00 86.38 167 ARG A C 1
ATOM 1308 O O . ARG A 1 167 ? -22.345 2.176 19.577 1.00 86.38 167 ARG A O 1
ATOM 1315 N N . GLN A 1 168 ? -23.634 3.561 20.781 1.00 86.56 168 GLN A N 1
ATOM 1316 C CA . GLN A 1 168 ? -22.997 3.303 22.080 1.00 86.56 168 GLN A CA 1
ATOM 1317 C C . GLN A 1 168 ? -22.857 1.811 22.409 1.00 86.56 168 GLN A C 1
ATOM 1319 O O . GLN A 1 168 ? -21.784 1.376 22.813 1.00 86.56 168 GLN A O 1
ATOM 1324 N N . ARG A 1 169 ? -23.899 1.010 22.147 1.00 87.00 169 ARG A N 1
ATOM 1325 C CA . ARG A 1 169 ? -23.867 -0.443 22.370 1.00 87.00 169 ARG A CA 1
ATOM 1326 C C . ARG A 1 169 ? -22.760 -1.137 21.568 1.00 87.00 169 ARG A C 1
ATOM 1328 O O . ARG A 1 169 ? -21.958 -1.856 22.145 1.00 87.00 169 ARG A O 1
ATOM 1335 N N . ALA A 1 170 ? -22.678 -0.869 20.264 1.00 89.31 170 ALA A N 1
ATOM 1336 C CA . ALA A 1 170 ? -21.663 -1.474 19.400 1.00 89.31 170 ALA A CA 1
ATOM 1337 C C . ALA A 1 170 ? -20.241 -1.025 19.777 1.00 89.31 170 ALA A C 1
ATOM 1339 O O . ALA A 1 170 ? -19.306 -1.814 19.714 1.00 89.31 170 ALA A O 1
ATOM 1340 N N . ILE A 1 171 ? -20.075 0.235 20.193 1.00 90.31 171 ILE A N 1
ATOM 1341 C CA . ILE A 1 171 ? -18.791 0.731 20.704 1.00 90.31 171 ILE A CA 1
ATOM 1342 C C . ILE A 1 171 ? -18.398 -0.015 21.983 1.00 90.31 171 ILE A C 1
ATOM 1344 O O . ILE A 1 171 ? -17.248 -0.425 22.104 1.00 90.31 171 ILE A O 1
ATOM 1348 N N . SER A 1 172 ? -19.336 -0.208 22.913 1.00 87.56 172 SER A N 1
ATOM 1349 C CA . SER A 1 172 ? -19.106 -0.951 24.157 1.00 87.56 172 SER A CA 1
ATOM 1350 C C . SER A 1 172 ? -18.698 -2.398 23.887 1.00 87.56 172 SER A C 1
ATOM 1352 O O . SER A 1 172 ? -17.654 -2.818 24.370 1.00 87.56 172 SER A O 1
ATOM 1354 N N . GLU A 1 173 ? -19.457 -3.124 23.060 1.00 90.31 173 GLU A N 1
ATOM 1355 C CA . GLU A 1 173 ? -19.181 -4.527 22.707 1.00 90.31 173 GLU A CA 1
ATOM 1356 C C . GLU A 1 173 ? -17.798 -4.687 22.049 1.00 90.31 173 GLU A C 1
ATOM 1358 O O . GLU A 1 173 ? -17.033 -5.5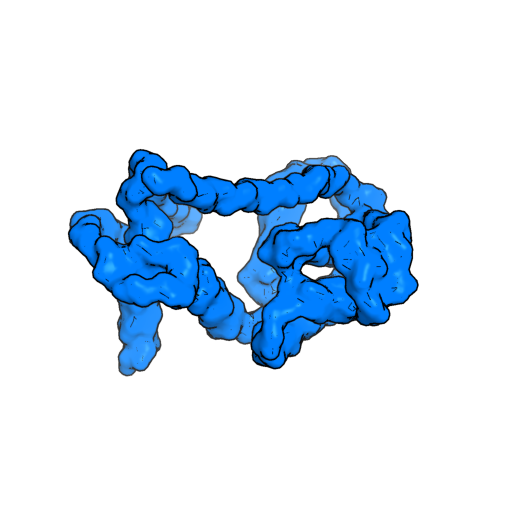86 22.394 1.00 90.31 173 GLU A O 1
ATOM 1363 N N . LEU A 1 174 ? -17.436 -3.780 21.133 1.00 89.88 174 LEU A N 1
ATOM 1364 C CA . LEU A 1 174 ? -16.119 -3.797 20.491 1.00 89.88 174 LEU A CA 1
ATOM 1365 C C . LEU A 1 174 ? -14.986 -3.428 21.453 1.00 89.88 174 LEU A C 1
ATOM 1367 O O . LEU A 1 174 ? -13.895 -3.979 21.342 1.00 89.88 174 LEU A O 1
ATOM 1371 N N . THR A 1 175 ? -15.229 -2.501 22.380 1.00 88.44 175 THR A N 1
ATOM 1372 C CA . THR A 1 175 ? -14.229 -2.095 23.377 1.00 88.44 175 THR A CA 1
ATOM 1373 C C . THR A 1 175 ? -13.965 -3.244 24.340 1.00 88.44 175 THR A C 1
ATOM 1375 O O . THR A 1 175 ? -12.814 -3.609 24.529 1.00 88.44 175 THR A O 1
ATOM 1378 N N . GLU A 1 176 ? -15.022 -3.862 24.870 1.00 86.81 176 GLU A N 1
ATOM 1379 C CA . GLU A 1 176 ? -14.937 -5.032 25.746 1.00 86.81 176 GLU A CA 1
ATOM 1380 C C . GLU A 1 176 ? -14.192 -6.184 25.069 1.00 86.81 176 GLU A C 1
ATOM 1382 O O . GLU A 1 176 ? -13.271 -6.756 25.655 1.00 86.81 176 GLU A O 1
ATOM 1387 N N . TRP A 1 177 ? -14.517 -6.466 23.803 1.00 85.00 177 TRP A N 1
ATOM 1388 C CA . TRP A 1 177 ? -13.805 -7.467 23.018 1.00 85.00 177 TRP A CA 1
ATOM 1389 C C . TRP A 1 177 ? -12.305 -7.150 22.898 1.00 85.00 177 TRP A C 1
ATOM 1391 O O . TRP A 1 177 ? -11.471 -8.016 23.178 1.00 85.00 177 TRP A O 1
ATOM 1401 N N . LEU A 1 178 ? -11.960 -5.902 22.552 1.00 82.88 178 LEU A N 1
ATOM 1402 C CA . LEU A 1 178 ? -10.575 -5.434 22.412 1.00 82.88 178 LEU A CA 1
ATOM 1403 C C . LEU A 1 178 ? -9.789 -5.409 23.726 1.00 82.88 178 LEU A C 1
ATOM 1405 O O . LEU A 1 178 ? -8.566 -5.446 23.674 1.00 82.88 178 LEU A O 1
ATOM 1409 N N . THR A 1 179 ? -10.449 -5.318 24.882 1.00 82.94 179 THR A N 1
ATOM 1410 C CA . THR A 1 179 ? -9.786 -5.246 26.197 1.00 82.94 179 THR A CA 1
ATOM 1411 C C . THR A 1 179 ? -9.835 -6.554 26.986 1.00 82.94 179 THR A C 1
ATOM 1413 O O . THR A 1 179 ? -9.269 -6.636 28.073 1.00 82.94 179 THR A O 1
ATOM 1416 N N . SER A 1 180 ? -10.529 -7.577 26.482 1.00 80.62 180 SER A N 1
ATOM 1417 C CA . SER A 1 180 ? -10.674 -8.859 27.178 1.00 80.62 180 SER A CA 1
ATOM 1418 C C . SER A 1 180 ? -9.333 -9.605 27.289 1.00 80.62 180 SER A C 1
ATOM 1420 O O . SER A 1 180 ? -8.657 -9.842 26.294 1.00 80.62 180 SER A O 1
ATOM 1422 N N . ALA A 1 181 ? -8.952 -10.027 28.503 1.00 58.38 181 ALA A N 1
ATOM 1423 C CA . ALA A 1 181 ? -7.632 -10.600 28.830 1.00 58.38 181 ALA A CA 1
ATOM 1424 C C . ALA A 1 181 ? -7.309 -11.968 28.177 1.00 58.38 181 ALA A C 1
ATOM 1426 O O . ALA A 1 181 ? -6.267 -12.560 28.448 1.00 58.38 181 ALA A O 1
ATOM 1427 N N . GLY A 1 182 ? -8.191 -12.484 27.320 1.00 59.53 182 GLY A N 1
ATOM 1428 C CA . GLY A 1 182 ? -8.072 -13.779 26.652 1.00 59.53 182 GLY A CA 1
ATOM 1429 C C . GLY A 1 182 ? -8.079 -13.646 25.136 1.00 59.53 182 GLY A C 1
ATOM 1430 O O . GLY A 1 182 ? -8.865 -14.328 24.477 1.00 59.53 182 GLY A O 1
ATOM 1431 N N . HIS A 1 183 ? -7.260 -12.742 24.582 1.00 56.47 183 HIS A N 1
ATOM 1432 C CA . HIS A 1 183 ? -7.185 -12.516 23.139 1.00 56.47 183 HIS A CA 1
ATOM 1433 C C . HIS A 1 183 ? -6.946 -13.830 22.393 1.00 56.47 183 HIS A C 1
ATOM 1435 O O . HIS A 1 183 ? -5.855 -14.398 22.380 1.00 56.47 183 HIS A O 1
ATOM 1441 N N . THR A 1 184 ? -7.998 -14.309 21.741 1.00 56.50 184 THR A N 1
ATOM 1442 C CA . THR A 1 184 ? -7.881 -15.326 20.705 1.00 56.50 184 THR A CA 1
ATOM 1443 C C . THR A 1 184 ? -7.517 -14.613 19.406 1.00 56.50 184 THR A C 1
ATOM 1445 O O . THR A 1 184 ? -7.921 -13.475 19.185 1.00 56.50 184 THR A O 1
ATOM 1448 N N . TRP A 1 185 ? -6.790 -15.279 18.512 1.00 58.62 185 TRP A N 1
ATOM 1449 C CA . TRP A 1 185 ? -6.433 -14.820 17.156 1.00 58.62 185 TRP A CA 1
ATOM 1450 C C . TRP A 1 185 ? -7.651 -14.616 16.222 1.00 58.62 185 TRP A C 1
ATOM 1452 O O . TRP A 1 185 ? -7.534 -14.641 15.000 1.00 58.62 185 TRP A O 1
ATOM 1462 N N . ARG A 1 186 ? -8.852 -14.459 16.784 1.00 61.62 186 ARG A N 1
ATOM 1463 C CA . ARG A 1 186 ? -10.118 -14.344 16.067 1.00 61.62 186 ARG A CA 1
ATOM 1464 C C . ARG A 1 186 ? -10.351 -12.898 15.648 1.00 61.62 186 ARG A C 1
ATOM 1466 O O . ARG A 1 186 ? -10.038 -11.968 16.378 1.00 61.62 186 ARG A O 1
ATOM 1473 N N . SER A 1 187 ? -10.935 -12.712 14.474 1.00 77.62 187 SER A N 1
ATOM 1474 C CA . SER A 1 187 ? -11.344 -11.396 13.979 1.00 77.62 187 SER A CA 1
ATOM 1475 C C . SER A 1 187 ? -12.799 -11.103 14.350 1.00 77.62 187 SER A C 1
ATOM 1477 O O . SER A 1 187 ? -13.626 -12.015 14.376 1.00 77.62 187 SER A O 1
ATOM 1479 N N . VAL A 1 188 ? -13.132 -9.828 14.570 1.00 82.19 188 VAL A N 1
ATOM 1480 C CA . VAL A 1 188 ? -14.524 -9.363 14.695 1.00 82.19 188 VAL A CA 1
ATOM 1481 C C . VAL A 1 188 ? -14.979 -8.729 13.393 1.00 82.19 188 VAL A C 1
ATOM 1483 O O . VAL A 1 188 ? -14.280 -7.904 12.806 1.00 82.19 188 VAL A O 1
ATOM 1486 N N . VAL A 1 189 ? -16.178 -9.103 12.950 1.00 84.44 189 VAL A N 1
ATOM 1487 C CA . VAL A 1 189 ? -16.792 -8.578 11.731 1.00 84.44 189 VAL A CA 1
ATOM 1488 C C . VAL A 1 189 ? -17.935 -7.642 12.105 1.00 84.44 189 VAL A C 1
ATOM 1490 O O . VAL A 1 189 ? -18.909 -8.052 12.730 1.00 84.44 189 VAL A O 1
ATOM 1493 N N . VAL A 1 190 ? -17.838 -6.382 11.679 1.00 84.69 190 VAL A N 1
ATOM 1494 C CA . VAL A 1 190 ? -18.912 -5.393 11.832 1.00 84.69 190 VAL A CA 1
ATOM 1495 C C . VAL A 1 190 ? -19.788 -5.402 10.583 1.00 84.69 190 VAL A C 1
ATOM 1497 O O . VAL A 1 190 ? -19.343 -5.040 9.493 1.00 84.69 190 VAL A O 1
ATOM 1500 N N . THR A 1 191 ? -21.055 -5.778 10.740 1.00 86.31 191 THR A N 1
ATOM 1501 C CA . THR A 1 191 ? -22.032 -5.851 9.645 1.00 86.31 191 THR A CA 1
ATOM 1502 C C . THR A 1 191 ? -23.118 -4.779 9.776 1.00 86.31 191 THR A C 1
ATOM 1504 O O . THR A 1 191 ? -23.234 -4.081 10.783 1.00 86.31 191 THR A O 1
ATOM 1507 N N . GLY A 1 192 ? -23.877 -4.567 8.699 1.00 82.31 192 GLY A N 1
ATOM 1508 C CA . GLY A 1 192 ? -24.928 -3.550 8.630 1.00 82.31 192 GLY A CA 1
ATOM 1509 C C . GLY A 1 192 ? -25.202 -3.093 7.200 1.00 82.31 192 GLY A C 1
ATOM 1510 O O . GLY A 1 192 ? -24.355 -3.263 6.316 1.00 82.31 192 GLY A O 1
ATOM 1511 N N . ALA A 1 193 ? -26.369 -2.486 6.983 1.00 73.38 193 ALA A N 1
ATOM 1512 C CA . ALA A 1 193 ? -26.808 -2.001 5.675 1.00 73.38 193 ALA A CA 1
ATOM 1513 C C . ALA A 1 193 ? -25.799 -1.022 5.022 1.00 73.38 193 ALA A C 1
ATOM 1515 O O . ALA A 1 193 ? -24.973 -0.403 5.712 1.00 73.38 193 ALA A O 1
ATOM 1516 N N . PRO A 1 194 ? -25.816 -0.864 3.688 1.00 70.44 194 PRO A N 1
ATOM 1517 C CA . PRO A 1 194 ? -25.093 0.218 3.019 1.00 70.44 194 PRO A CA 1
ATOM 1518 C C . PRO A 1 194 ? -25.429 1.579 3.649 1.00 70.44 194 PRO A C 1
ATOM 1520 O O . PRO A 1 194 ? -26.558 1.805 4.072 1.00 70.44 194 PRO A O 1
ATOM 1523 N N . GLY A 1 195 ? -24.435 2.459 3.798 1.00 72.06 195 GLY A N 1
ATOM 1524 C CA . GLY A 1 195 ? -24.628 3.777 4.423 1.00 72.06 195 GLY A CA 1
ATOM 1525 C C . GLY A 1 195 ? -24.865 3.772 5.941 1.00 72.06 195 GLY A C 1
ATOM 1526 O O . GLY A 1 195 ? -24.895 4.832 6.551 1.00 72.06 195 GLY A O 1
ATOM 1527 N N . SER A 1 196 ? -24.944 2.612 6.606 1.00 78.69 196 SER A N 1
ATOM 1528 C CA . SER A 1 196 ? -25.261 2.536 8.043 1.00 78.69 196 SER A CA 1
ATOM 1529 C C . SER A 1 196 ? -24.147 3.020 8.991 1.00 78.69 196 SER A C 1
ATOM 1531 O O . SER A 1 196 ? -24.233 2.775 10.193 1.00 78.69 196 SER A O 1
ATOM 1533 N N . GLY A 1 197 ? -23.059 3.600 8.477 1.00 78.06 197 GLY A N 1
ATOM 1534 C CA . GLY A 1 197 ? -21.965 4.135 9.293 1.00 78.06 197 GLY A CA 1
ATOM 1535 C C . GLY A 1 197 ? -20.986 3.107 9.881 1.00 78.06 197 GLY A C 1
ATOM 1536 O O . GLY A 1 197 ? -20.360 3.396 10.893 1.00 78.06 197 GLY A O 1
ATOM 1537 N N . LYS A 1 198 ? -20.808 1.918 9.280 1.00 88.38 198 LYS A N 1
ATOM 1538 C CA . LYS A 1 198 ? -19.842 0.897 9.766 1.00 88.38 198 LYS A CA 1
ATOM 1539 C C . LYS A 1 198 ? -18.408 1.424 9.830 1.00 88.38 198 LYS A C 1
ATOM 1541 O O . LYS A 1 198 ? -17.733 1.303 10.845 1.00 88.38 198 LYS A O 1
ATOM 1546 N N . SER A 1 199 ? -17.956 2.043 8.742 1.00 82.81 199 SER A N 1
ATOM 1547 C CA . SER A 1 199 ? -16.617 2.623 8.671 1.00 82.81 199 SER A CA 1
ATOM 1548 C C . SER A 1 199 ? -16.474 3.808 9.626 1.00 82.81 199 SER A C 1
ATOM 1550 O O . SER A 1 199 ? -15.398 4.019 10.174 1.00 82.81 199 SER A O 1
ATOM 1552 N N . ALA A 1 200 ? -17.569 4.532 9.880 1.00 85.56 200 ALA A N 1
ATOM 1553 C CA . ALA A 1 200 ? -17.587 5.614 10.850 1.00 85.56 200 ALA A CA 1
ATOM 1554 C C . ALA A 1 200 ? -17.479 5.110 12.296 1.00 85.56 200 ALA A C 1
ATOM 1556 O O . ALA A 1 200 ? -16.701 5.651 13.074 1.00 85.56 200 ALA A O 1
ATOM 1557 N N . LEU A 1 201 ? -18.161 4.006 12.621 1.00 88.25 201 LEU A N 1
ATOM 1558 C CA . LEU A 1 201 ? -18.031 3.308 13.901 1.00 88.25 201 LEU A CA 1
ATOM 1559 C C . LEU A 1 201 ? -16.584 2.860 14.158 1.00 88.25 201 LEU A C 1
ATOM 1561 O O . LEU A 1 201 ? -16.046 3.127 15.230 1.00 88.25 201 LEU A O 1
ATOM 1565 N N . LEU A 1 202 ? -15.945 2.219 13.173 1.00 88.62 202 LEU A N 1
ATOM 1566 C CA . LEU A 1 202 ? -14.557 1.762 13.295 1.00 88.62 202 LEU A CA 1
ATOM 1567 C C . LEU A 1 202 ? -13.572 2.934 13.413 1.00 88.62 202 LEU A C 1
ATOM 1569 O O . LEU A 1 202 ? -12.712 2.919 14.292 1.00 88.62 202 LEU A O 1
ATOM 1573 N N . GLY A 1 203 ? -13.727 3.975 12.588 1.00 86.38 203 GLY A N 1
ATOM 1574 C CA . GLY A 1 203 ? -12.910 5.188 12.680 1.00 86.38 203 GLY A CA 1
ATOM 1575 C C . GLY A 1 203 ? -13.055 5.884 14.036 1.00 86.38 203 GLY A C 1
ATOM 1576 O O . GLY A 1 203 ? -12.063 6.306 14.627 1.00 86.38 203 GLY A O 1
ATOM 1577 N N . HIS A 1 204 ? -14.276 5.950 14.574 1.00 87.44 204 HIS A N 1
ATOM 1578 C CA . HIS A 1 204 ? -14.537 6.542 15.883 1.00 87.44 204 HIS A CA 1
ATOM 1579 C C . HIS A 1 204 ? -13.903 5.731 17.023 1.00 87.44 204 HIS A C 1
ATOM 1581 O O . HIS A 1 204 ? -13.292 6.309 17.920 1.00 87.44 204 HIS A O 1
ATOM 1587 N N . LEU A 1 205 ? -13.986 4.398 16.976 1.00 88.88 205 LEU A N 1
ATOM 1588 C CA . LEU A 1 205 ? -13.337 3.519 17.953 1.00 88.88 205 LEU A CA 1
ATOM 1589 C C . LEU A 1 205 ? -11.809 3.709 17.959 1.00 88.88 205 LEU A C 1
ATOM 1591 O O . LEU A 1 205 ? -11.219 3.898 19.023 1.00 88.88 205 LEU A O 1
ATOM 1595 N N . LEU A 1 206 ? -11.190 3.758 16.774 1.00 86.75 206 LEU A N 1
ATOM 1596 C CA . LEU A 1 206 ? -9.769 4.084 16.592 1.00 86.75 206 LEU A CA 1
ATOM 1597 C C . LEU A 1 206 ? -9.417 5.479 17.129 1.00 86.75 206 LEU A C 1
ATOM 1599 O O . LEU A 1 206 ? -8.376 5.660 17.755 1.00 86.75 206 LEU A O 1
ATOM 1603 N N . SER A 1 207 ? -10.294 6.469 16.944 1.00 86.19 207 SER A N 1
ATOM 1604 C CA . SER A 1 207 ? -10.105 7.804 17.522 1.00 86.19 207 SER A CA 1
ATOM 1605 C C . SER A 1 207 ? -9.995 7.761 19.046 1.00 86.19 207 SER A C 1
ATOM 1607 O O . SER A 1 207 ? -9.159 8.456 19.625 1.00 86.19 207 SER A O 1
ATOM 1609 N N . ARG A 1 208 ? -10.852 6.964 19.701 1.00 86.19 208 ARG A N 1
ATOM 1610 C CA . ARG A 1 208 ? -10.894 6.851 21.166 1.00 86.19 208 ARG A CA 1
ATOM 1611 C C . ARG A 1 208 ? -9.670 6.123 21.708 1.00 86.19 208 ARG A C 1
ATOM 1613 O O . ARG A 1 208 ? -9.103 6.586 22.694 1.00 86.19 208 ARG A O 1
ATOM 1620 N N . SER A 1 209 ? -9.230 5.044 21.056 1.00 82.00 209 SER A N 1
ATOM 1621 C CA . SER A 1 209 ? -8.023 4.324 21.481 1.00 82.00 209 SER A CA 1
ATOM 1622 C C . SER A 1 209 ? -6.774 5.200 21.360 1.00 82.00 209 SER A C 1
ATOM 1624 O O . SER A 1 209 ? -6.007 5.298 22.311 1.00 82.00 209 SER A O 1
ATOM 1626 N N . ARG A 1 210 ? -6.623 5.948 20.257 1.00 81.88 210 ARG A N 1
ATOM 1627 C CA . ARG A 1 210 ? -5.504 6.890 20.062 1.00 81.88 210 ARG A CA 1
ATOM 1628 C C . ARG A 1 210 ? -5.474 7.997 21.114 1.00 81.88 210 ARG A C 1
ATOM 1630 O O . ARG A 1 210 ? -4.397 8.364 21.573 1.00 81.88 210 ARG A O 1
ATOM 1637 N N . ALA A 1 211 ? -6.634 8.533 21.493 1.00 75.31 211 ALA A N 1
ATOM 1638 C CA . ALA A 1 211 ? -6.728 9.537 22.552 1.00 75.31 211 ALA A CA 1
ATOM 1639 C C . ALA A 1 211 ? -6.366 8.969 23.936 1.00 75.31 211 ALA A C 1
ATOM 1641 O O . ALA A 1 211 ? -5.836 9.704 24.765 1.00 75.31 211 ALA A O 1
ATOM 1642 N N . ALA A 1 212 ? -6.631 7.680 24.179 1.00 71.56 212 ALA A N 1
ATOM 1643 C CA . ALA A 1 212 ? -6.247 6.995 25.410 1.00 71.56 212 ALA A CA 1
ATOM 1644 C C . ALA A 1 212 ? -4.737 6.704 25.477 1.00 71.56 212 ALA A C 1
ATOM 1646 O O . ALA A 1 212 ? -4.155 6.848 26.541 1.00 71.56 212 ALA A O 1
ATOM 1647 N N . THR A 1 213 ? -4.092 6.354 24.356 1.00 61.84 213 THR A N 1
ATOM 1648 C CA . THR A 1 213 ? -2.641 6.069 24.296 1.00 61.84 213 THR A CA 1
ATOM 1649 C C . THR A 1 213 ? -1.756 7.322 24.368 1.00 61.84 213 THR A C 1
ATOM 1651 O O . THR A 1 213 ? -0.578 7.215 24.681 1.00 61.84 213 THR A O 1
ATOM 1654 N N . ARG A 1 214 ? -2.286 8.514 24.054 1.00 54.81 214 ARG A N 1
ATOM 1655 C CA . ARG A 1 214 ? -1.541 9.792 24.120 1.00 54.81 214 ARG A CA 1
ATOM 1656 C C . ARG A 1 214 ? -1.571 10.468 25.504 1.00 54.81 214 ARG A C 1
ATOM 1658 O O . ARG A 1 214 ? -1.090 11.593 25.613 1.00 54.81 214 ARG A O 1
ATOM 1665 N N . ARG A 1 215 ? -2.182 9.843 26.512 1.00 43.72 215 ARG A N 1
ATOM 1666 C CA . ARG A 1 215 ? -2.202 10.310 27.908 1.00 43.72 215 ARG A CA 1
ATOM 1667 C C . ARG A 1 215 ? -1.169 9.557 28.726 1.00 43.72 215 ARG A C 1
ATOM 1669 O O . ARG A 1 215 ? -0.599 10.205 29.625 1.00 43.72 215 ARG A O 1
#

Secondary structure (DSSP, 8-state):
-----PPP--PPPPPPPP--SBHHHHHHHHHHHHHHHHTT--HHHHHT-TT----HHHHHHHTTTSSPPPHHHHHHHHHHHS-S-HHHHHHHHHHHHHHHHHT-TTTPPB--TT--HHHHHHHHHHHHSSSSS-HHHHHHHHIIIIIHHHHTT-SSTT--S------HHHHHHHHHHHH-SS--SPPP-----TTS-HHHHHHHHHHHHHHHHT-

Radius of gyration: 20.43 Å; Cα contacts (8 Å, |Δi|>4): 213; chains: 1; bounding box: 53×48×52 Å